Protein AF-A0A5E5QHX2-F1 (afdb_monomer_lite)

Foldseek 3Di:
DPPCVLLVCPLPCNQPLSVCVVVVDQFKDKDFCVVHVPNQLSVLSLCVQLCLQLPLPFQKKWWFQDPVVRDIDIDGLSPDDPVVSCCCNVDTGTGIIIGGSVRSVSSSVSSLQVVLVVVVVVQQVPFDKDFLVVVQVVDPPPDDRFAAHPWIKGKGWAALRHKWKDFAAPPGDLDFFKTHHPSQCPPPALVRVCQQRVNLDRGFWMKMDRDHTGWMKMKHFGPHHNNHHHGHIIITGPDGDDDIDDIDTD

Structure (mmCIF, N/CA/C/O backbone):
data_AF-A0A5E5QHX2-F1
#
_entry.id   AF-A0A5E5QHX2-F1
#
loop_
_atom_site.group_PDB
_atom_site.id
_atom_site.type_symbol
_atom_site.label_atom_id
_atom_site.label_alt_id
_atom_site.label_comp_id
_atom_site.label_asym_id
_atom_site.label_entity_id
_atom_site.label_seq_id
_atom_site.pdbx_PDB_ins_code
_atom_site.Cartn_x
_atom_site.Cartn_y
_atom_site.Cartn_z
_atom_site.occupancy
_atom_site.B_iso_or_equiv
_atom_site.auth_seq_id
_atom_site.auth_comp_id
_atom_site.auth_asym_id
_atom_site.auth_atom_id
_atom_site.pdbx_PDB_model_num
ATOM 1 N N . GLY A 1 1 ? -8.761 -19.373 11.435 1.00 34.06 1 GLY A N 1
ATOM 2 C CA . GLY A 1 1 ? -9.461 -18.764 10.289 1.00 34.06 1 GLY A CA 1
ATOM 3 C C . GLY A 1 1 ? -8.652 -17.584 9.809 1.00 34.06 1 GLY A C 1
ATOM 4 O O . GLY A 1 1 ? -8.047 -16.926 10.650 1.00 34.06 1 GLY A O 1
ATOM 5 N N . ASP A 1 2 ? -8.588 -17.358 8.499 1.00 27.45 2 ASP A N 1
ATOM 6 C CA . ASP A 1 2 ? -7.855 -16.227 7.926 1.00 27.45 2 ASP A CA 1
ATOM 7 C C . ASP A 1 2 ? -8.469 -14.909 8.459 1.00 27.45 2 ASP A C 1
ATOM 9 O O . ASP A 1 2 ? -9.676 -14.695 8.313 1.00 27.45 2 ASP A O 1
ATOM 13 N N . PRO A 1 3 ? -7.701 -14.008 9.102 1.00 32.19 3 PRO A N 1
ATOM 14 C CA . PRO A 1 3 ? -8.207 -12.718 9.588 1.00 32.19 3 PRO A CA 1
ATOM 15 C C . PRO A 1 3 ? -8.811 -11.819 8.484 1.00 32.19 3 PRO A C 1
ATOM 17 O O . PRO A 1 3 ? -9.443 -10.794 8.797 1.00 32.19 3 PRO A O 1
ATOM 20 N N . VAL A 1 4 ? -8.645 -12.194 7.209 1.00 34.50 4 VAL A N 1
ATOM 21 C CA . VAL A 1 4 ? -9.256 -11.591 6.016 1.00 34.50 4 VAL A CA 1
ATOM 22 C C . VAL A 1 4 ? -10.688 -12.088 5.755 1.00 34.50 4 VAL A C 1
ATOM 24 O O . VAL A 1 4 ? -11.475 -11.321 5.199 1.00 34.50 4 VAL A O 1
ATOM 27 N N . ASP A 1 5 ? -11.100 -13.266 6.231 1.00 37.50 5 ASP A N 1
ATOM 28 C CA . ASP A 1 5 ? -12.497 -13.734 6.102 1.00 37.50 5 ASP A CA 1
ATOM 29 C C . ASP A 1 5 ? -13.469 -12.824 6.870 1.00 37.50 5 ASP A C 1
ATOM 31 O O . ASP A 1 5 ? -14.584 -12.542 6.428 1.00 37.50 5 ASP A O 1
ATOM 35 N N . GLY A 1 6 ? -13.004 -12.215 7.967 1.00 35.94 6 GLY A N 1
ATOM 36 C CA . GLY A 1 6 ? -13.759 -11.186 8.689 1.00 35.94 6 GLY A CA 1
ATOM 37 C C . GLY A 1 6 ? -14.045 -9.918 7.864 1.00 35.94 6 GLY A C 1
ATOM 38 O O . GLY A 1 6 ? -14.990 -9.192 8.170 1.00 35.94 6 GLY A O 1
ATOM 39 N N . LEU A 1 7 ? -13.271 -9.642 6.801 1.00 35.94 7 LEU A N 1
ATOM 40 C CA . LEU A 1 7 ? -13.538 -8.543 5.856 1.00 35.94 7 LEU A CA 1
ATOM 41 C C . LEU A 1 7 ? -14.620 -8.895 4.825 1.00 35.94 7 LEU A C 1
ATOM 43 O O . LEU A 1 7 ? -15.147 -7.991 4.178 1.00 35.94 7 LEU A O 1
ATOM 47 N N . GLU A 1 8 ? -14.967 -10.174 4.649 1.00 42.34 8 GLU A N 1
ATOM 48 C CA . GLU A 1 8 ? -16.079 -10.555 3.774 1.00 42.34 8 GLU A CA 1
ATOM 49 C C . GLU A 1 8 ? -17.416 -10.190 4.402 1.00 42.34 8 GLU A C 1
ATOM 51 O O . GLU A 1 8 ? -18.309 -9.742 3.696 1.00 42.34 8 GLU A O 1
ATOM 56 N N . THR A 1 9 ? -17.535 -10.256 5.728 1.00 45.44 9 THR A N 1
ATOM 57 C CA . THR A 1 9 ? -18.771 -9.852 6.413 1.00 45.44 9 THR A CA 1
ATOM 58 C C . THR A 1 9 ? -18.921 -8.329 6.500 1.00 45.44 9 THR A C 1
ATOM 60 O O . THR A 1 9 ? -20.038 -7.815 6.464 1.00 45.44 9 THR A O 1
ATOM 63 N N . ILE A 1 10 ? -17.807 -7.594 6.605 1.00 46.62 10 ILE A N 1
ATOM 64 C CA . ILE A 1 10 ? -17.815 -6.165 6.930 1.00 46.62 10 ILE A CA 1
ATOM 65 C C . ILE A 1 10 ? -17.664 -5.308 5.663 1.00 46.62 10 ILE A C 1
ATOM 67 O O . ILE A 1 10 ? -16.696 -5.409 4.908 1.00 46.62 10 ILE A O 1
ATOM 71 N N . GLY A 1 11 ? -18.651 -4.453 5.400 1.00 45.62 11 GLY A N 1
ATOM 72 C CA . GLY A 1 11 ? -18.726 -3.600 4.217 1.00 45.62 11 GLY A CA 1
ATOM 73 C C . GLY A 1 11 ? -19.534 -4.184 3.056 1.00 45.62 11 GLY A C 1
ATOM 74 O O . GLY A 1 11 ? -19.526 -3.603 1.969 1.00 45.62 11 GLY A O 1
ATOM 75 N N . GLN A 1 12 ? -20.181 -5.343 3.226 1.00 50.91 12 GLN A N 1
ATOM 76 C CA . GLN A 1 12 ? -21.217 -5.843 2.303 1.00 50.91 12 GLN A CA 1
ATOM 77 C C . GLN A 1 12 ? -22.586 -5.176 2.538 1.00 50.91 12 GLN A C 1
ATOM 79 O O . GLN A 1 12 ? -23.522 -5.451 1.800 1.00 50.91 12 GLN A O 1
ATOM 84 N N . GLY A 1 13 ? -22.709 -4.315 3.558 1.00 50.53 13 GLY A N 1
ATOM 85 C CA . GLY A 1 13 ? -24.001 -3.785 4.008 1.00 50.53 13 GLY A CA 1
ATOM 86 C C . GLY A 1 13 ? -24.724 -4.708 4.987 1.00 50.53 13 GLY A C 1
ATOM 87 O O . GLY A 1 13 ? -25.852 -4.424 5.365 1.00 50.53 13 GLY A O 1
ATOM 88 N N . ASN A 1 14 ? -24.083 -5.802 5.415 1.00 50.66 14 ASN A N 1
ATOM 89 C CA . ASN A 1 14 ? -24.673 -6.779 6.327 1.00 50.66 14 ASN A CA 1
ATOM 90 C C . ASN A 1 14 ? -24.187 -6.643 7.778 1.00 50.66 14 ASN A C 1
ATOM 92 O O . ASN A 1 14 ? -24.862 -7.134 8.683 1.00 50.66 14 ASN A O 1
ATOM 96 N N . ASP A 1 15 ? -23.068 -5.955 8.023 1.00 59.25 15 ASP A N 1
ATOM 97 C CA . ASP A 1 15 ? -22.587 -5.649 9.370 1.00 59.25 15 ASP A CA 1
ATOM 98 C C . ASP A 1 15 ? -23.300 -4.422 9.975 1.00 59.25 15 ASP A C 1
ATOM 100 O O . ASP A 1 15 ? -23.674 -3.508 9.235 1.00 59.25 15 ASP A O 1
ATOM 104 N N . PRO A 1 16 ? -23.475 -4.372 11.311 1.00 53.78 16 PRO A N 1
ATOM 105 C CA . PRO A 1 16 ? -24.242 -3.322 11.984 1.00 53.78 16 PRO A CA 1
ATOM 106 C C . PRO A 1 16 ? -23.772 -1.906 11.650 1.00 53.78 16 PRO A C 1
ATOM 108 O O . PRO A 1 16 ? -24.598 -1.043 11.371 1.00 53.78 16 PRO A O 1
ATOM 111 N N . LEU A 1 17 ? -22.457 -1.673 11.594 1.00 61.19 17 LEU A N 1
ATOM 112 C CA . LEU A 1 17 ? -21.925 -0.348 11.298 1.00 61.19 17 LEU A CA 1
ATOM 113 C C . LEU A 1 17 ? -22.198 0.057 9.845 1.00 61.19 17 LEU A C 1
ATOM 115 O O . LEU A 1 17 ? -22.652 1.169 9.603 1.00 61.19 17 LEU A O 1
ATOM 119 N N . THR A 1 18 ? -21.997 -0.832 8.869 1.00 61.12 18 THR A N 1
ATOM 120 C CA . THR A 1 18 ? -22.306 -0.518 7.464 1.00 61.12 18 THR A CA 1
ATOM 121 C C . THR A 1 18 ? -23.811 -0.401 7.217 1.00 61.12 18 THR A C 1
ATOM 123 O O . THR A 1 18 ? -24.205 0.411 6.384 1.00 61.12 18 THR A O 1
ATOM 126 N N . LYS A 1 19 ? -24.664 -1.136 7.948 1.00 58.00 19 LYS A N 1
ATOM 127 C CA . LYS A 1 19 ? -26.126 -0.944 7.911 1.00 58.00 19 LYS A CA 1
ATOM 128 C C . LYS A 1 19 ? -26.522 0.435 8.424 1.00 58.00 19 LYS A C 1
ATOM 130 O O . LYS A 1 19 ? -27.249 1.142 7.737 1.00 58.00 19 LYS A O 1
ATOM 135 N N . VAL A 1 20 ? -25.994 0.842 9.578 1.00 56.09 20 VAL A N 1
ATOM 136 C CA . VAL A 1 20 ? -26.312 2.144 10.184 1.00 56.09 20 VAL A CA 1
ATOM 137 C C . VAL A 1 20 ? -25.750 3.296 9.339 1.00 56.09 20 VAL A C 1
ATOM 139 O O . VAL A 1 20 ? -26.437 4.286 9.103 1.00 56.09 20 VAL A O 1
ATOM 142 N N . ILE A 1 21 ? -24.538 3.150 8.792 1.00 57.12 21 ILE A N 1
ATOM 143 C CA . ILE A 1 21 ? -23.965 4.131 7.856 1.00 57.12 21 ILE A CA 1
ATOM 144 C C . ILE A 1 21 ? -24.753 4.159 6.532 1.00 57.12 21 ILE A C 1
ATOM 146 O O . ILE A 1 21 ? -24.993 5.231 5.980 1.00 57.12 21 ILE A O 1
ATOM 150 N N . GLY A 1 22 ? -25.181 3.000 6.022 1.00 53.53 22 GLY A N 1
ATOM 151 C CA . GLY A 1 22 ? -25.977 2.868 4.797 1.00 53.53 22 GLY A CA 1
ATOM 152 C C . GLY A 1 22 ? -27.390 3.448 4.909 1.00 53.53 22 GLY A C 1
ATOM 153 O O . GLY A 1 22 ? -27.957 3.848 3.898 1.00 53.53 22 GLY A O 1
ATOM 154 N N . GLN A 1 23 ? -27.922 3.558 6.129 1.00 52.19 23 GLN A N 1
ATOM 155 C CA . GLN A 1 23 ? -29.190 4.226 6.440 1.00 52.19 23 GLN A CA 1
ATOM 156 C C . GLN A 1 23 ? -29.074 5.760 6.512 1.00 52.19 23 GLN A C 1
ATOM 158 O O . GLN A 1 23 ? -30.063 6.433 6.783 1.00 52.19 23 GLN A O 1
ATOM 163 N N . GLY A 1 24 ? -27.892 6.335 6.254 1.00 48.75 24 GLY A N 1
ATOM 164 C CA . GLY A 1 24 ? -27.710 7.788 6.203 1.00 48.75 24 GLY A CA 1
ATOM 165 C C . GLY A 1 24 ? -27.693 8.464 7.574 1.00 48.75 24 GLY A C 1
ATOM 166 O O . GLY A 1 24 ? -28.000 9.651 7.662 1.00 48.75 24 GLY A O 1
ATOM 167 N N . ALA A 1 25 ? -27.340 7.735 8.641 1.00 53.97 25 ALA A N 1
ATOM 168 C CA . ALA A 1 25 ? -27.291 8.289 9.990 1.00 53.97 25 ALA A CA 1
ATOM 169 C C . ALA A 1 25 ? -26.366 9.523 10.057 1.00 53.97 25 ALA A C 1
ATOM 171 O O . ALA A 1 25 ? -25.147 9.425 9.920 1.00 53.97 25 ALA A O 1
ATOM 172 N N . GLN A 1 26 ? -26.970 10.691 10.291 1.00 53.34 26 GLN A N 1
ATOM 173 C CA . GLN A 1 26 ? -26.285 11.965 10.551 1.00 53.34 26 GLN A CA 1
ATOM 174 C C . GLN A 1 26 ? -25.873 12.120 12.029 1.00 53.34 26 GLN A C 1
ATOM 176 O O . GLN A 1 26 ? -25.289 13.134 12.404 1.00 53.34 26 GLN A O 1
ATOM 181 N N . ALA A 1 27 ? -26.164 11.121 12.869 1.00 60.31 27 ALA A N 1
ATOM 182 C CA . ALA A 1 27 ? -25.891 11.115 14.303 1.00 60.31 27 ALA A CA 1
ATOM 183 C C . ALA A 1 27 ? -24.693 10.220 14.660 1.00 60.31 27 ALA A C 1
ATOM 185 O O . ALA A 1 27 ? -24.335 9.302 13.919 1.00 60.31 27 ALA A O 1
ATOM 186 N N . ALA A 1 28 ? -24.061 10.496 15.804 1.00 70.50 28 ALA A N 1
ATOM 187 C CA . ALA A 1 28 ? -23.030 9.622 16.354 1.00 70.50 28 ALA A CA 1
ATOM 188 C C . ALA A 1 28 ? -23.626 8.251 16.705 1.00 70.50 28 ALA A C 1
ATOM 190 O O . ALA A 1 28 ? -24.717 8.160 17.263 1.00 70.50 28 ALA A O 1
ATOM 191 N N . ILE A 1 29 ? -22.893 7.191 16.378 1.00 76.50 29 ILE A N 1
ATOM 192 C CA . ILE A 1 29 ? -23.275 5.811 16.668 1.00 76.50 29 ILE A CA 1
ATOM 193 C C . ILE A 1 29 ? -22.517 5.393 17.922 1.00 76.50 29 ILE A C 1
ATOM 195 O O . ILE A 1 29 ? -21.288 5.353 17.896 1.00 76.50 29 ILE A O 1
A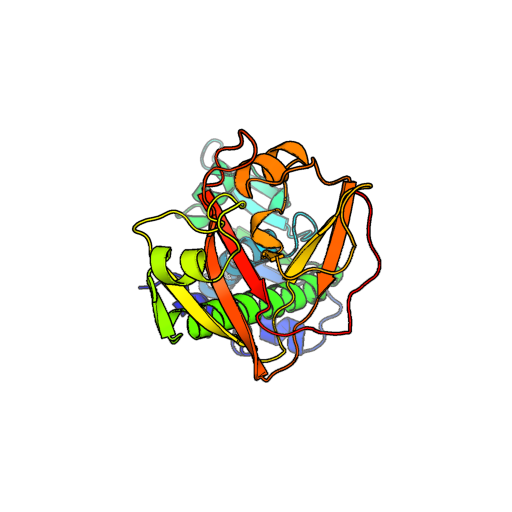TOM 199 N N . GLU A 1 30 ? -23.227 5.062 18.996 1.00 82.50 30 GLU A N 1
ATOM 200 C CA . GLU A 1 30 ? -22.642 4.409 20.169 1.00 82.50 30 GLU A CA 1
ATOM 201 C C . GLU A 1 30 ? -23.064 2.939 20.196 1.00 82.50 30 GLU A C 1
ATOM 203 O O . GLU A 1 30 ? -24.247 2.612 20.255 1.00 82.50 30 GLU A O 1
ATOM 208 N N . LEU A 1 31 ? -22.079 2.044 20.133 1.00 80.94 31 LEU A N 1
ATOM 209 C CA . LEU A 1 31 ? -22.272 0.610 20.309 1.00 80.94 31 LEU A CA 1
ATOM 210 C C . LEU A 1 31 ? -21.807 0.231 21.710 1.00 80.94 31 LEU A C 1
ATOM 212 O O . LEU A 1 31 ? -20.607 0.229 21.987 1.00 80.94 31 LEU A O 1
ATOM 2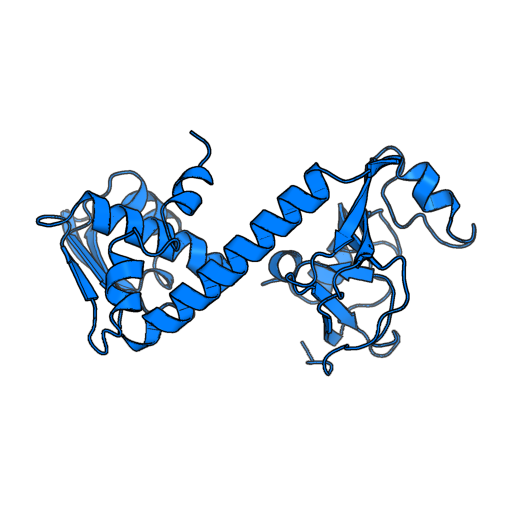16 N N . SER A 1 32 ? -22.760 -0.070 22.589 1.00 81.88 32 SER A N 1
ATOM 217 C CA . SER A 1 32 ? -22.484 -0.608 23.922 1.00 81.88 32 SER A CA 1
ATOM 218 C C . SER A 1 32 ? -22.143 -2.095 23.830 1.00 81.88 32 SER A C 1
ATOM 220 O O . SER A 1 32 ? -22.847 -2.865 23.173 1.00 81.88 32 SER A O 1
ATOM 222 N N . TYR A 1 33 ? -21.062 -2.510 24.487 1.00 82.88 33 TYR A N 1
ATOM 223 C CA . TYR A 1 33 ? -20.661 -3.911 24.589 1.00 82.88 33 TYR A CA 1
ATOM 224 C C . TYR A 1 33 ? -21.689 -4.742 25.362 1.00 82.88 33 TYR A C 1
ATOM 226 O O . TYR A 1 33 ? -21.939 -5.881 24.996 1.00 82.88 33 TYR A O 1
ATOM 234 N N . GLU A 1 34 ? -22.330 -4.161 26.377 1.00 82.88 34 GLU A N 1
ATOM 235 C CA . GLU A 1 34 ? -23.368 -4.822 27.178 1.00 82.88 34 GLU A CA 1
ATOM 236 C C . GLU A 1 34 ? -24.549 -5.287 26.314 1.00 82.88 34 GLU A C 1
ATOM 238 O O . GLU A 1 34 ? -25.020 -6.413 26.440 1.00 82.88 34 GLU A O 1
ATOM 243 N N . HIS A 1 35 ? -24.988 -4.436 25.385 1.00 71.62 35 HIS A N 1
ATOM 244 C CA . HIS A 1 35 ? -26.162 -4.698 24.552 1.00 71.62 35 HIS A CA 1
ATOM 245 C C . HIS A 1 35 ? -25.801 -5.364 23.216 1.00 71.62 35 HIS A C 1
ATOM 247 O O . HIS A 1 35 ? -26.583 -6.139 22.666 1.00 71.62 35 HIS A O 1
ATOM 253 N N . PHE A 1 36 ? -24.615 -5.068 22.672 1.00 75.19 36 PHE A N 1
ATOM 254 C CA . PHE A 1 36 ? -24.201 -5.491 21.332 1.00 75.19 36 PHE A CA 1
ATOM 255 C C . PHE A 1 36 ? -22.742 -5.987 21.278 1.00 75.19 36 PHE A C 1
ATOM 257 O O . PHE A 1 36 ? -21.971 -5.515 20.436 1.00 75.19 36 PHE A O 1
ATOM 264 N N . PRO A 1 37 ? -22.335 -6.981 22.089 1.00 77.62 37 PRO A N 1
ATOM 265 C CA . PRO A 1 37 ? -20.923 -7.345 22.278 1.00 77.62 37 PRO A CA 1
ATOM 266 C C . PRO A 1 37 ? -20.217 -7.685 20.957 1.00 77.62 37 PRO A C 1
ATOM 268 O O . PRO A 1 37 ? -19.226 -7.059 20.578 1.00 77.62 37 PRO A O 1
ATOM 271 N N . LYS A 1 38 ? -20.819 -8.576 20.156 1.00 76.75 38 LYS A N 1
ATOM 272 C CA . LYS A 1 38 ? -20.289 -8.977 18.840 1.00 76.75 38 LYS A CA 1
ATOM 273 C C . LYS A 1 38 ? -20.201 -7.815 17.843 1.00 76.75 38 LYS A C 1
ATOM 275 O O . LYS A 1 38 ? -19.339 -7.822 16.966 1.00 76.75 38 LYS A O 1
ATOM 280 N N . ALA A 1 39 ? -21.122 -6.852 17.905 1.00 72.56 39 ALA A N 1
ATOM 281 C CA . ALA A 1 39 ? -21.118 -5.706 16.995 1.00 72.56 39 ALA A CA 1
ATOM 282 C C . ALA A 1 39 ? -20.037 -4.693 17.385 1.00 72.56 39 ALA A C 1
ATOM 284 O O . ALA A 1 39 ? -19.364 -4.148 16.507 1.00 72.56 39 ALA A O 1
ATOM 285 N N . THR A 1 40 ? -19.855 -4.479 18.688 1.00 76.56 40 THR A N 1
ATOM 286 C CA . THR A 1 40 ? -18.832 -3.604 19.264 1.00 76.56 40 THR A CA 1
ATOM 287 C C . THR A 1 40 ? -17.429 -4.110 18.921 1.00 76.56 40 THR A C 1
ATOM 289 O O . THR A 1 40 ? -16.627 -3.349 18.379 1.00 76.56 40 THR A O 1
ATOM 292 N N . GLU A 1 41 ? -17.164 -5.409 19.098 1.00 81.69 41 GLU A N 1
ATOM 293 C CA . GLU A 1 41 ? -15.887 -6.046 18.722 1.00 81.69 41 GLU A CA 1
ATOM 294 C C . GLU A 1 41 ? -15.600 -5.926 17.223 1.00 81.69 41 GLU A C 1
ATOM 296 O O . GLU A 1 41 ? -14.544 -5.437 16.816 1.00 81.69 41 GLU A O 1
ATOM 301 N N . LYS A 1 42 ? -16.573 -6.297 16.377 1.00 77.19 42 LYS A N 1
ATOM 302 C CA . LYS A 1 42 ? -16.431 -6.192 14.916 1.00 77.19 42 LYS A CA 1
ATOM 303 C C . LYS A 1 42 ? -16.188 -4.758 14.459 1.00 77.19 42 LYS A C 1
ATOM 305 O O . LYS A 1 42 ? -15.428 -4.534 13.518 1.00 77.19 42 LYS A O 1
ATOM 310 N N . THR A 1 43 ? -16.824 -3.789 15.113 1.00 76.69 43 THR A N 1
ATOM 311 C CA . THR A 1 43 ? -16.623 -2.368 14.820 1.00 76.69 43 THR A CA 1
ATOM 312 C C . THR A 1 43 ? -15.209 -1.932 15.184 1.00 76.69 43 THR A C 1
ATOM 314 O O . THR A 1 43 ? -14.556 -1.266 14.381 1.00 76.69 43 THR A O 1
ATOM 317 N N . LEU A 1 44 ? -14.688 -2.364 16.333 1.00 80.94 44 LEU A N 1
ATOM 318 C CA . LEU A 1 44 ? -13.318 -2.062 16.739 1.00 80.94 44 LEU A CA 1
ATOM 319 C C . LEU A 1 44 ? -12.273 -2.668 15.791 1.00 80.94 44 LEU A C 1
ATOM 321 O O . LEU A 1 44 ? -11.331 -1.985 15.372 1.00 80.94 44 LEU A O 1
ATOM 325 N N . ASP A 1 45 ? -12.464 -3.926 15.396 1.00 79.88 45 ASP A N 1
ATOM 326 C CA . ASP A 1 45 ? -11.616 -4.594 14.409 1.00 79.88 45 ASP A CA 1
ATOM 327 C C . ASP A 1 45 ? -11.643 -3.871 13.060 1.00 79.88 45 ASP A C 1
ATOM 329 O O . ASP A 1 45 ? -10.597 -3.657 12.437 1.00 79.88 45 ASP A O 1
ATOM 333 N N . LEU A 1 46 ? -12.828 -3.447 12.616 1.00 75.94 46 LEU A N 1
ATOM 334 C CA . LEU A 1 46 ? -12.983 -2.666 11.397 1.00 75.94 46 LEU A CA 1
ATOM 335 C C . LEU A 1 46 ? -12.224 -1.339 11.478 1.00 75.94 46 LEU A C 1
ATOM 337 O O . LEU A 1 46 ? -11.476 -1.014 10.559 1.00 75.94 46 LEU A O 1
ATOM 341 N N . ILE A 1 47 ? -12.403 -0.574 12.554 1.00 78.31 47 ILE A N 1
ATOM 342 C CA . ILE A 1 47 ? -11.762 0.736 12.737 1.00 78.31 47 ILE A CA 1
ATOM 343 C C . ILE A 1 47 ? -10.246 0.586 12.799 1.00 78.31 47 ILE A C 1
ATOM 345 O O . ILE A 1 47 ? -9.527 1.404 12.232 1.00 78.31 47 ILE A O 1
ATOM 349 N N . THR A 1 48 ? -9.756 -0.489 13.410 1.00 77.75 48 THR A N 1
ATOM 350 C CA . THR A 1 48 ? -8.329 -0.817 13.425 1.00 77.75 48 THR A CA 1
ATOM 351 C C . THR A 1 48 ? -7.817 -1.071 12.009 1.00 77.75 48 THR A C 1
ATOM 353 O O . THR A 1 48 ? -6.856 -0.437 11.574 1.00 77.75 48 THR A O 1
ATOM 356 N N . LYS A 1 49 ? -8.498 -1.937 11.247 1.00 74.06 49 LYS A N 1
ATOM 357 C CA . LYS A 1 49 ? -8.131 -2.257 9.857 1.00 74.06 49 LYS A CA 1
ATOM 358 C C . LYS A 1 49 ? -8.193 -1.021 8.958 1.00 74.06 49 LYS A C 1
ATOM 360 O O . LYS A 1 49 ? -7.239 -0.735 8.240 1.00 74.06 49 LYS A O 1
ATOM 365 N N . VAL A 1 50 ? -9.276 -0.252 9.022 1.00 75.50 50 VAL A N 1
ATOM 366 C CA . VAL A 1 50 ? -9.476 0.952 8.202 1.00 75.50 50 VAL A CA 1
ATOM 367 C C . VAL A 1 50 ? -8.546 2.086 8.626 1.00 75.50 50 VAL A C 1
ATOM 369 O O . VAL A 1 50 ? -8.035 2.789 7.758 1.00 75.50 50 VAL A O 1
ATOM 372 N N . GLY A 1 51 ? -8.250 2.234 9.918 1.00 72.44 51 GLY A N 1
ATOM 373 C CA . GLY A 1 51 ? -7.309 3.231 10.434 1.00 72.44 51 GLY A CA 1
ATOM 374 C C . GLY A 1 51 ? -5.933 3.132 9.775 1.00 72.44 51 GLY A C 1
ATOM 375 O O . GLY A 1 51 ? -5.347 4.154 9.417 1.00 72.44 51 GLY A O 1
ATOM 376 N N . THR A 1 52 ? -5.463 1.916 9.473 1.00 67.19 52 THR A N 1
ATOM 377 C CA . THR A 1 52 ? -4.218 1.734 8.701 1.00 67.19 52 THR A CA 1
ATOM 378 C C . THR A 1 52 ? -4.301 2.338 7.292 1.00 67.19 52 THR A C 1
ATOM 380 O O . THR A 1 52 ? -3.331 2.926 6.809 1.00 67.19 52 THR A O 1
ATOM 383 N N . GLN A 1 53 ? -5.473 2.286 6.654 1.00 67.06 53 GLN A N 1
ATOM 384 C CA . GLN A 1 53 ? -5.698 2.749 5.281 1.00 67.06 53 GLN A CA 1
ATOM 385 C C . GLN A 1 53 ? -5.917 4.262 5.215 1.00 67.06 53 GLN A C 1
ATOM 387 O O . GLN A 1 53 ? -5.186 4.962 4.512 1.00 67.06 53 GLN A O 1
ATOM 392 N N . VAL A 1 54 ? -6.815 4.805 6.042 1.00 67.06 54 VAL A N 1
ATOM 393 C CA . VAL A 1 54 ? -7.162 6.241 6.025 1.00 67.06 54 VAL A CA 1
ATOM 394 C C . VAL A 1 54 ? -6.282 7.109 6.935 1.00 67.06 54 VAL A C 1
ATOM 396 O O . VAL A 1 54 ? -6.378 8.333 6.896 1.00 67.06 54 VAL A O 1
ATOM 399 N N . GLY A 1 55 ? -5.383 6.498 7.718 1.00 64.00 55 GLY A N 1
ATOM 400 C CA . GLY A 1 55 ? -4.495 7.194 8.656 1.00 64.00 55 GLY A CA 1
ATOM 401 C C . GLY A 1 55 ? -5.207 7.640 9.937 1.00 64.00 55 GLY A C 1
ATOM 402 O O . GLY A 1 55 ? -6.312 7.196 10.243 1.00 64.00 55 GLY A O 1
ATOM 403 N N . ASN A 1 56 ? -4.592 8.572 10.672 1.00 62.25 56 ASN A N 1
ATOM 404 C CA . ASN A 1 56 ? -5.080 9.067 11.969 1.00 62.25 56 ASN A CA 1
ATOM 405 C C . ASN A 1 56 ? -6.379 9.897 11.891 1.00 62.25 56 ASN A C 1
ATOM 407 O O . ASN A 1 56 ? -6.747 10.538 12.866 1.00 62.25 56 ASN A O 1
ATOM 411 N N . GLY A 1 57 ? -7.086 9.907 10.760 1.00 65.81 57 GLY A N 1
ATOM 412 C CA . GLY A 1 57 ? -8.284 10.721 10.547 1.00 65.81 57 GLY A CA 1
ATOM 413 C C . GLY A 1 57 ? -9.591 10.129 11.086 1.00 65.81 57 GLY A C 1
ATOM 414 O O . GLY A 1 57 ? -10.640 10.729 10.838 1.00 65.81 57 GLY A O 1
ATOM 415 N N . LEU A 1 58 ? -9.556 8.964 11.747 1.00 76.62 58 LEU A N 1
ATOM 416 C CA . LEU A 1 58 ? -10.722 8.348 12.389 1.00 76.62 58 LEU A CA 1
ATOM 417 C C . LEU A 1 58 ? -10.835 8.821 13.843 1.00 76.62 58 LEU A C 1
ATOM 419 O O . LEU A 1 58 ? -10.114 8.340 14.715 1.00 76.62 58 LEU A O 1
ATOM 423 N N . ASP A 1 59 ? -11.764 9.735 14.106 1.00 84.69 59 ASP A N 1
ATOM 424 C CA . ASP A 1 59 ? -12.069 10.219 15.456 1.00 84.69 59 ASP A CA 1
ATOM 425 C C . ASP A 1 59 ? -13.037 9.268 16.172 1.00 84.69 59 ASP A C 1
ATOM 427 O O . ASP A 1 59 ? -14.159 9.635 16.488 1.00 84.69 59 ASP A O 1
ATOM 431 N N . VAL A 1 60 ? -12.638 8.015 16.376 1.00 87.44 60 VAL A N 1
ATOM 432 C CA . VAL A 1 60 ? -13.442 7.043 17.133 1.00 87.44 60 VAL A CA 1
ATOM 433 C C . VAL A 1 60 ? -13.030 7.096 18.595 1.00 87.44 60 VAL A C 1
ATOM 435 O O . VAL A 1 60 ? -11.840 6.989 18.893 1.00 87.44 60 VAL A O 1
ATOM 438 N N . THR A 1 61 ? -14.003 7.202 19.496 1.00 91.31 61 THR A N 1
ATOM 439 C CA . THR A 1 61 ? -13.777 7.098 20.942 1.00 91.31 61 THR A CA 1
ATOM 440 C C . THR A 1 61 ? -14.112 5.691 21.419 1.00 91.31 61 THR A C 1
ATOM 442 O O . THR A 1 61 ? -15.135 5.129 21.034 1.00 91.31 61 THR A O 1
ATOM 445 N N . VAL A 1 62 ? -13.260 5.129 22.271 1.00 93.06 62 VAL A N 1
ATOM 446 C CA . VAL A 1 62 ? -13.515 3.869 22.971 1.00 93.06 62 VAL A CA 1
ATOM 447 C C . VAL A 1 62 ? -13.596 4.129 24.469 1.00 93.06 62 VAL A C 1
ATOM 449 O O . VAL A 1 62 ? -12.736 4.817 25.023 1.00 93.06 62 VAL A O 1
ATOM 452 N N . LYS A 1 63 ? -14.624 3.576 25.114 1.00 94.19 63 LYS A N 1
ATOM 453 C CA . LYS A 1 63 ? -14.704 3.448 26.571 1.00 94.19 63 LYS A CA 1
ATOM 454 C C . LYS A 1 63 ? -14.343 2.019 26.944 1.00 94.19 63 LYS A C 1
ATOM 456 O O . LYS A 1 63 ? -14.881 1.083 26.352 1.00 94.19 63 LYS A O 1
ATOM 461 N N . TYR A 1 64 ? -13.436 1.847 27.892 1.00 92.81 64 TYR A N 1
ATOM 462 C CA . TYR A 1 64 ? -12.907 0.543 28.289 1.00 92.81 64 TYR A CA 1
ATOM 463 C C . TYR A 1 64 ? -12.516 0.554 29.766 1.00 92.81 64 TYR A C 1
ATOM 465 O O . TYR A 1 64 ? -12.345 1.620 30.353 1.00 92.81 64 TYR A O 1
ATOM 473 N N . ILE A 1 65 ? -12.376 -0.622 30.368 1.00 90.06 65 ILE A N 1
ATOM 474 C CA . ILE A 1 65 ? -11.770 -0.762 31.695 1.00 90.06 65 ILE A CA 1
ATOM 475 C C . ILE A 1 65 ? -10.264 -0.918 31.507 1.00 90.06 65 ILE A C 1
ATOM 477 O O . ILE A 1 65 ? -9.811 -1.798 30.776 1.00 90.06 65 ILE A O 1
ATOM 481 N N . ASP A 1 66 ? -9.493 -0.039 32.132 1.00 85.06 66 ASP A N 1
ATOM 482 C CA . ASP A 1 66 ? -8.040 -0.113 32.129 1.00 85.06 66 ASP A CA 1
ATOM 483 C C . ASP A 1 66 ? -7.583 -1.202 33.108 1.00 85.06 66 ASP A C 1
ATOM 485 O O . ASP A 1 66 ? -7.728 -1.043 34.315 1.00 85.06 66 ASP A O 1
ATOM 489 N N . ASP A 1 67 ? -7.027 -2.309 32.608 1.00 81.88 67 ASP A N 1
ATOM 490 C CA . ASP A 1 67 ? -6.648 -3.446 33.468 1.00 81.88 67 ASP A CA 1
ATOM 491 C C . ASP A 1 67 ? -5.560 -3.124 34.508 1.00 81.88 67 ASP A C 1
ATOM 493 O O . ASP A 1 67 ? -5.419 -3.863 35.480 1.00 81.88 67 ASP A O 1
ATOM 497 N N . LYS A 1 68 ? -4.782 -2.042 34.342 1.00 83.31 68 LYS A N 1
ATOM 498 C CA . LYS A 1 68 ? -3.768 -1.657 35.338 1.00 83.31 68 LYS A CA 1
ATOM 499 C C . LYS A 1 68 ? -4.407 -0.988 36.545 1.00 83.31 68 LYS A C 1
ATOM 501 O O . LYS A 1 68 ? -3.942 -1.171 37.664 1.00 83.31 68 LYS A O 1
ATOM 506 N N . THR A 1 69 ? -5.429 -0.172 36.304 1.00 87.50 69 THR A N 1
ATOM 507 C CA . THR A 1 69 ? -6.068 0.649 37.343 1.00 87.50 69 THR A CA 1
ATOM 508 C C . THR A 1 69 ? -7.430 0.120 37.785 1.00 87.50 69 THR A C 1
ATOM 510 O O . THR A 1 69 ? -7.925 0.526 38.830 1.00 87.50 69 THR A O 1
ATOM 513 N N . GLY A 1 70 ? -8.057 -0.750 36.992 1.00 86.81 70 GLY A N 1
ATOM 514 C CA . GLY A 1 70 ? -9.442 -1.197 37.155 1.00 86.81 70 GLY A CA 1
ATOM 515 C C . GLY A 1 70 ? -10.492 -0.126 36.833 1.00 86.81 70 GLY A C 1
ATOM 516 O O . GLY A 1 70 ? -11.687 -0.401 36.927 1.00 86.81 70 GLY A O 1
ATOM 517 N N . ASN A 1 71 ? -10.074 1.083 36.450 1.00 90.38 71 ASN A N 1
ATOM 518 C CA . ASN A 1 71 ? -10.966 2.217 36.239 1.00 90.38 71 ASN A CA 1
ATOM 519 C C . ASN A 1 71 ? -11.508 2.263 34.812 1.00 90.38 71 ASN A C 1
ATOM 521 O O . ASN A 1 71 ? -10.872 1.812 33.858 1.00 90.38 71 ASN A O 1
ATOM 525 N N . VAL A 1 72 ? -12.673 2.891 34.656 1.00 92.38 72 VAL A N 1
ATOM 526 C CA . VAL A 1 72 ? -13.202 3.221 33.333 1.00 92.38 72 VAL A CA 1
ATOM 527 C C . VAL A 1 72 ? -12.378 4.352 32.726 1.00 92.38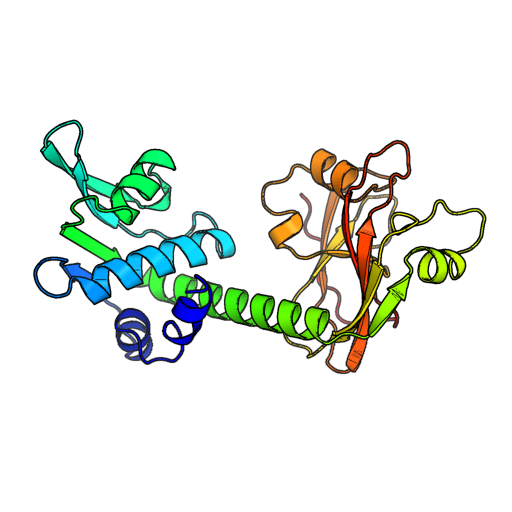 72 VAL A C 1
ATOM 529 O O . VAL A 1 72 ? -12.309 5.454 33.267 1.00 92.38 72 VAL A O 1
ATOM 532 N N . ALA A 1 73 ? -11.796 4.081 31.566 1.00 92.88 73 ALA A N 1
ATOM 533 C CA . ALA A 1 73 ? -11.086 5.038 30.740 1.00 92.88 73 ALA A CA 1
ATOM 534 C C . ALA A 1 73 ? -11.866 5.319 29.447 1.00 92.88 73 ALA A C 1
ATOM 536 O O . ALA A 1 73 ? -12.648 4.498 28.961 1.00 92.88 73 ALA A O 1
ATOM 537 N N . SER A 1 74 ? -11.641 6.502 28.874 1.00 93.88 74 SER A N 1
ATOM 538 C CA . SER A 1 74 ? -12.221 6.923 27.599 1.00 93.88 74 SER A CA 1
ATOM 539 C C . SER A 1 74 ? -11.170 7.650 26.777 1.00 93.88 74 SER A C 1
ATOM 541 O O . SER A 1 74 ? -10.598 8.638 27.235 1.00 93.88 74 SER A O 1
ATOM 543 N N . ALA A 1 75 ? -10.918 7.187 25.556 1.00 92.94 75 ALA A N 1
ATOM 544 C CA . ALA A 1 75 ? -9.881 7.763 24.708 1.00 92.94 75 ALA A CA 1
ATOM 545 C C . ALA A 1 75 ? -10.204 7.627 23.222 1.00 92.94 75 ALA A C 1
ATOM 547 O O . ALA A 1 75 ? -10.943 6.735 22.800 1.00 92.94 75 ALA A O 1
ATOM 548 N N . LYS A 1 76 ? -9.594 8.491 22.403 1.00 91.62 76 LYS A N 1
ATOM 549 C CA . LYS A 1 76 ? -9.606 8.307 20.951 1.00 91.62 76 LYS A CA 1
ATOM 550 C C . LYS A 1 76 ? -8.751 7.100 20.582 1.00 91.62 76 LYS A C 1
ATOM 552 O O . LYS A 1 76 ? -7.586 7.033 20.970 1.00 91.62 76 LYS A O 1
ATOM 557 N N . TRP A 1 77 ? -9.299 6.192 19.779 1.00 89.00 77 TRP A N 1
ATOM 558 C CA . TRP A 1 77 ? -8.639 4.944 19.393 1.00 89.00 77 TRP A CA 1
ATOM 559 C C . TRP A 1 77 ? -7.242 5.181 18.813 1.00 89.00 77 TRP A C 1
ATOM 561 O O . TRP A 1 77 ? -6.271 4.579 19.255 1.00 89.00 77 TRP A O 1
ATOM 571 N N . ASN A 1 78 ? -7.116 6.129 17.882 1.00 85.88 78 ASN A N 1
ATOM 572 C CA . ASN A 1 78 ? -5.858 6.499 17.221 1.00 85.88 78 ASN A CA 1
ATOM 573 C C . ASN A 1 78 ? -4.827 7.201 18.132 1.00 85.88 78 ASN A C 1
ATOM 575 O O . ASN A 1 78 ? -3.707 7.447 17.690 1.00 85.88 78 ASN A O 1
ATOM 579 N N . LYS A 1 79 ? -5.200 7.572 19.361 1.00 88.62 79 LYS A N 1
ATOM 580 C CA . LYS A 1 79 ? -4.301 8.165 20.363 1.00 88.62 79 LYS A CA 1
ATOM 581 C C . LYS A 1 79 ? -3.820 7.147 21.392 1.00 88.62 79 LYS A C 1
ATOM 583 O O . LYS A 1 79 ? -2.900 7.450 22.143 1.00 88.62 79 LYS A O 1
ATOM 588 N N . LEU A 1 80 ? -4.418 5.958 21.419 1.00 88.88 80 LEU A N 1
ATOM 589 C CA . LEU A 1 80 ? -3.968 4.870 22.273 1.00 88.88 80 LEU A CA 1
ATOM 590 C C . LEU A 1 80 ? -2.676 4.262 21.725 1.00 88.88 80 LEU A C 1
ATOM 592 O O . LEU A 1 80 ? -2.531 4.052 20.520 1.00 88.88 80 LEU A O 1
ATOM 596 N N . GLY A 1 81 ? -1.747 3.949 22.629 1.00 87.56 81 GLY A N 1
ATOM 597 C CA . GLY A 1 81 ? -0.553 3.185 22.285 1.00 87.56 81 GLY A CA 1
ATOM 598 C C . GLY A 1 81 ? -0.916 1.781 21.797 1.00 87.56 81 GLY A C 1
ATOM 599 O O . GLY A 1 81 ? -1.939 1.218 22.191 1.00 87.56 81 GLY A O 1
ATOM 600 N N . LYS A 1 82 ? -0.053 1.191 20.962 1.00 85.12 82 LYS A N 1
ATOM 601 C CA . LYS A 1 82 ? -0.285 -0.132 20.361 1.00 85.12 82 LYS A CA 1
ATOM 602 C C . LYS A 1 82 ? -0.566 -1.218 21.406 1.00 85.12 82 LYS A C 1
ATOM 604 O O . LYS A 1 82 ? -1.477 -2.009 21.209 1.00 85.12 82 LYS A O 1
ATOM 609 N N . ALA A 1 83 ? 0.148 -1.198 22.533 1.00 86.12 83 ALA A N 1
ATOM 610 C CA . ALA A 1 83 ? -0.070 -2.135 23.636 1.00 86.12 83 ALA A CA 1
ATOM 611 C C . ALA A 1 83 ? -1.494 -2.044 24.214 1.00 86.12 83 ALA A C 1
ATOM 613 O O . ALA A 1 83 ? -2.146 -3.063 24.403 1.00 86.12 83 ALA A O 1
ATOM 614 N N . THR A 1 84 ? -2.007 -0.828 24.429 1.00 88.56 84 THR A N 1
ATOM 615 C CA . THR A 1 84 ? -3.377 -0.614 24.918 1.00 88.56 84 THR A CA 1
ATOM 616 C C . THR A 1 84 ? -4.411 -1.015 23.870 1.00 88.56 84 THR A C 1
ATOM 618 O O . THR A 1 84 ? -5.401 -1.657 24.200 1.00 88.56 84 THR A O 1
ATOM 621 N N . GLN A 1 85 ? -4.180 -0.700 22.591 1.00 88.12 85 GLN A N 1
ATOM 622 C CA . GLN A 1 85 ? -5.060 -1.160 21.512 1.00 88.12 85 GLN A CA 1
ATOM 623 C C . GLN A 1 85 ? -5.119 -2.695 21.437 1.00 88.12 85 GLN A C 1
ATOM 625 O O . GLN A 1 85 ? -6.198 -3.263 21.279 1.00 88.12 85 GLN A O 1
ATOM 630 N N . ASP A 1 86 ? -3.977 -3.370 21.566 1.00 85.38 86 ASP A N 1
ATOM 631 C CA . ASP A 1 86 ? -3.898 -4.832 21.520 1.00 85.38 86 ASP A CA 1
ATOM 632 C C . ASP A 1 86 ? -4.562 -5.482 22.731 1.00 85.38 86 ASP A C 1
ATOM 634 O O . ASP A 1 86 ? -5.298 -6.447 22.561 1.00 85.38 86 ASP A O 1
ATOM 638 N N . GLN A 1 87 ? -4.377 -4.916 23.925 1.00 84.44 87 GLN A N 1
ATOM 639 C CA . GLN A 1 87 ? -5.078 -5.336 25.138 1.00 84.44 87 GLN A CA 1
ATOM 640 C C . GLN A 1 87 ? -6.597 -5.246 24.955 1.00 84.44 87 GLN A C 1
ATOM 642 O O . GLN A 1 87 ? -7.308 -6.226 25.168 1.00 84.44 87 GLN A O 1
ATOM 647 N N . ILE A 1 88 ? -7.095 -4.090 24.500 1.00 87.19 88 ILE A N 1
ATOM 648 C CA . ILE A 1 88 ? -8.527 -3.870 24.275 1.00 87.19 88 ILE A CA 1
ATOM 649 C C . ILE A 1 88 ? -9.081 -4.882 23.253 1.00 87.19 88 ILE A C 1
ATOM 651 O O . ILE A 1 88 ? -10.191 -5.375 23.425 1.00 87.19 88 ILE A O 1
ATOM 655 N N . ARG A 1 89 ? -8.312 -5.248 22.216 1.00 81.75 89 ARG A N 1
ATOM 656 C CA . ARG A 1 89 ? -8.721 -6.250 21.211 1.00 81.75 89 ARG A CA 1
ATOM 657 C C . ARG A 1 89 ? -8.583 -7.704 21.671 1.00 81.75 89 ARG A C 1
ATOM 659 O O . ARG A 1 89 ? -9.313 -8.556 21.180 1.00 81.75 89 ARG A O 1
ATOM 666 N N . GLY A 1 90 ? -7.627 -7.998 22.547 1.00 71.25 90 GLY A N 1
ATOM 667 C CA . GLY A 1 90 ? -7.243 -9.353 22.954 1.00 71.25 90 GLY A CA 1
ATOM 668 C C . GLY A 1 90 ? -8.042 -9.934 24.121 1.00 71.25 90 GLY A C 1
ATOM 669 O O . GLY A 1 90 ? -7.695 -11.012 24.594 1.00 71.25 90 GLY A O 1
ATOM 670 N N . GLY A 1 91 ? -9.076 -9.236 24.596 1.00 64.81 91 GLY A N 1
ATOM 671 C CA . GLY A 1 91 ? -9.891 -9.657 25.743 1.00 64.81 91 GLY A CA 1
ATOM 672 C C . GLY A 1 91 ? -10.052 -8.601 26.839 1.00 64.81 91 GLY A C 1
ATOM 673 O O . GLY A 1 91 ? -10.654 -8.896 27.870 1.00 64.81 91 GLY A O 1
ATOM 674 N N . GLY A 1 92 ? -9.540 -7.380 26.639 1.00 64.94 92 GLY A N 1
ATOM 675 C CA . GLY A 1 92 ? -9.835 -6.245 27.512 1.00 64.94 92 GLY A CA 1
ATOM 676 C C . GLY A 1 92 ? -11.335 -5.923 27.550 1.00 64.94 92 GLY A C 1
ATOM 677 O O . GLY A 1 92 ? -12.073 -6.163 26.592 1.00 64.94 92 GLY A O 1
ATOM 678 N N . ARG A 1 93 ? -11.811 -5.363 28.667 1.00 80.00 93 ARG A N 1
ATOM 679 C CA . ARG A 1 93 ? -13.244 -5.092 28.877 1.00 80.00 93 ARG A CA 1
ATOM 680 C C . ARG A 1 93 ? -13.652 -3.780 28.197 1.00 80.00 93 ARG A C 1
ATOM 682 O O . ARG A 1 93 ? -13.651 -2.715 28.815 1.00 80.00 93 ARG A O 1
ATOM 689 N N . ILE A 1 94 ? -13.971 -3.845 26.905 1.00 88.25 94 ILE A N 1
ATOM 690 C CA . ILE A 1 94 ? -14.597 -2.733 26.172 1.00 88.25 94 ILE A CA 1
ATOM 691 C C . ILE A 1 94 ? -15.993 -2.488 26.748 1.00 88.25 94 ILE A C 1
ATOM 693 O O . ILE A 1 94 ? -16.754 -3.427 26.950 1.00 88.25 94 ILE A O 1
ATOM 697 N N . LEU A 1 95 ? -16.345 -1.223 26.965 1.00 87.75 95 LEU A N 1
ATOM 698 C CA . LEU A 1 95 ? -17.684 -0.815 27.391 1.00 87.75 95 LEU A CA 1
ATOM 699 C C . LEU A 1 95 ? -18.492 -0.257 26.227 1.00 87.75 95 LEU A C 1
ATOM 701 O O . LEU A 1 95 ? -19.635 -0.660 26.025 1.00 87.75 95 LEU A O 1
ATOM 705 N N . SER A 1 96 ? -17.909 0.641 25.432 1.00 87.75 96 SER A N 1
ATOM 706 C CA . SER A 1 96 ? -18.560 1.124 24.216 1.00 87.75 96 SER A CA 1
ATOM 707 C C . SER A 1 96 ? -17.579 1.643 23.170 1.00 87.75 96 SER A C 1
ATOM 709 O O . SER A 1 96 ? -16.450 2.042 23.472 1.00 87.75 96 SER A O 1
ATOM 711 N N . VAL A 1 97 ? -18.029 1.633 21.915 1.00 88.25 97 VAL A N 1
ATOM 712 C CA . VAL A 1 97 ? -17.349 2.269 20.783 1.00 88.25 97 VAL A CA 1
ATOM 713 C C . VAL A 1 97 ? -18.261 3.349 20.220 1.00 88.25 97 VAL A C 1
ATOM 715 O O . VAL A 1 97 ? -19.399 3.074 19.844 1.00 88.25 97 VAL A O 1
ATOM 718 N N . ILE A 1 98 ? -17.746 4.574 20.141 1.00 87.06 98 ILE A N 1
ATOM 719 C CA . ILE A 1 98 ? -18.467 5.749 19.658 1.00 87.06 98 ILE A CA 1
ATOM 720 C C . ILE A 1 98 ? -17.857 6.186 18.326 1.00 87.06 98 ILE A C 1
ATOM 722 O O . ILE A 1 98 ? -16.684 6.569 18.253 1.00 87.06 98 ILE A O 1
ATOM 726 N N . VAL A 1 99 ? -18.667 6.146 17.271 1.00 83.50 99 VAL A N 1
ATOM 727 C CA . VAL A 1 99 ? -18.313 6.568 15.913 1.00 83.50 99 VAL A CA 1
ATOM 728 C C . VAL A 1 99 ? -19.069 7.858 15.581 1.00 83.50 99 VAL A C 1
ATOM 730 O O . VAL A 1 99 ? -20.281 7.817 15.367 1.00 83.50 99 VAL A O 1
ATOM 733 N N . PRO A 1 100 ? -18.391 9.016 15.502 1.00 83.12 100 PRO A N 1
ATOM 734 C CA . PRO A 1 100 ? -19.030 10.264 15.096 1.00 83.12 100 PRO A CA 1
ATOM 735 C C . PRO A 1 100 ? -19.537 10.216 13.652 1.00 83.12 100 PRO A C 1
ATOM 737 O O . PRO A 1 100 ? -18.912 9.596 12.788 1.00 83.12 100 PRO A O 1
ATOM 740 N N . ALA A 1 101 ? -20.604 10.963 13.358 1.00 75.62 101 ALA A N 1
ATOM 741 C CA . ALA A 1 101 ? -21.202 11.028 12.021 1.00 75.62 101 ALA A CA 1
ATOM 742 C C . ALA A 1 101 ? -20.189 11.424 10.924 1.00 75.62 101 ALA A C 1
ATOM 744 O O . ALA A 1 101 ? -20.121 10.793 9.869 1.00 75.62 101 ALA A O 1
ATOM 745 N N . GLY A 1 102 ? -19.305 12.393 11.201 1.00 77.38 102 GLY A N 1
ATOM 746 C CA . GLY A 1 102 ? -18.243 12.818 10.272 1.00 77.38 102 GLY A CA 1
ATOM 747 C C . GLY A 1 102 ? -17.162 11.758 9.991 1.00 77.38 102 GLY A C 1
ATOM 748 O O . GLY A 1 102 ? -16.381 11.894 9.046 1.00 77.38 102 GLY A O 1
ATOM 749 N N . THR A 1 103 ? -17.115 10.682 10.780 1.00 79.69 103 THR A N 1
ATOM 750 C CA . THR A 1 103 ? -16.160 9.576 10.626 1.00 79.69 103 THR A CA 1
ATOM 751 C C . THR A 1 103 ? -16.706 8.471 9.716 1.00 79.69 103 THR A C 1
ATOM 753 O O . THR A 1 103 ? -15.925 7.796 9.039 1.00 79.69 103 THR A O 1
ATOM 756 N N . ALA A 1 104 ? -18.031 8.327 9.609 1.00 73.81 104 ALA A N 1
ATOM 757 C CA . ALA A 1 104 ? -18.688 7.279 8.825 1.00 73.81 104 ALA A CA 1
ATOM 758 C C . ALA A 1 104 ? -18.229 7.241 7.354 1.00 73.81 104 ALA A C 1
ATOM 760 O O . ALA A 1 104 ? -17.827 6.193 6.843 1.00 73.81 104 ALA A O 1
ATOM 761 N N . GLY A 1 105 ? -18.194 8.397 6.681 1.00 74.94 105 GLY A N 1
ATOM 762 C CA . GLY A 1 105 ? -17.747 8.488 5.286 1.00 74.94 105 GLY A CA 1
ATOM 763 C C . GLY A 1 105 ? -16.283 8.070 5.087 1.00 74.94 105 GLY A C 1
ATOM 764 O O . GLY A 1 105 ? -15.948 7.407 4.100 1.00 74.94 105 GLY A O 1
ATOM 765 N N . LYS A 1 106 ? -15.410 8.385 6.054 1.00 78.62 106 LYS A N 1
ATOM 766 C CA . LYS A 1 106 ? -13.999 7.966 6.042 1.00 78.62 106 LYS A CA 1
ATOM 767 C C . LYS A 1 106 ? -13.874 6.450 6.207 1.00 78.62 106 LYS A C 1
ATOM 769 O O . LYS A 1 106 ? -13.088 5.835 5.491 1.00 78.62 106 LYS A O 1
ATOM 774 N N . ILE A 1 107 ? -14.682 5.843 7.082 1.00 76.06 107 ILE A N 1
ATOM 775 C CA . ILE A 1 107 ? -14.728 4.383 7.256 1.00 76.06 107 ILE A CA 1
ATOM 776 C C . ILE A 1 107 ? -15.132 3.702 5.943 1.00 76.06 107 ILE A C 1
ATOM 778 O O . ILE A 1 107 ? -14.425 2.814 5.468 1.00 76.06 107 ILE A O 1
ATOM 782 N N . VAL A 1 108 ? -16.208 4.166 5.297 1.00 76.06 108 VAL A N 1
ATOM 783 C CA . VAL A 1 108 ? -16.665 3.619 4.006 1.00 76.06 108 VAL A CA 1
ATOM 784 C C . VAL A 1 108 ? -15.588 3.740 2.929 1.00 76.06 108 VAL A C 1
ATOM 786 O O . VAL A 1 108 ? -15.357 2.789 2.177 1.00 76.06 108 VAL A O 1
ATOM 789 N N . LYS A 1 109 ? -14.906 4.889 2.850 1.00 77.81 109 LYS A N 1
ATOM 790 C CA . LYS A 1 109 ? -13.788 5.085 1.920 1.00 77.81 109 LYS A CA 1
ATOM 791 C C . LYS A 1 109 ? -12.668 4.073 2.178 1.00 77.81 109 LYS A C 1
ATOM 793 O O . LYS A 1 109 ? -12.249 3.396 1.241 1.00 77.81 109 LYS A O 1
ATOM 798 N N . GLY A 1 110 ? -12.251 3.907 3.431 1.00 77.62 110 GLY A N 1
ATOM 799 C CA . GLY A 1 110 ? -11.204 2.953 3.790 1.00 77.62 110 GLY A CA 1
ATOM 800 C C . GLY A 1 110 ? -11.578 1.492 3.528 1.00 77.62 110 GLY A C 1
ATOM 801 O O . GLY A 1 110 ? -10.736 0.721 3.079 1.00 77.62 110 GLY A O 1
ATOM 802 N N . ILE A 1 111 ? -12.849 1.109 3.705 1.00 77.25 111 ILE A N 1
ATOM 803 C CA . ILE A 1 111 ? -13.348 -0.221 3.306 1.00 77.25 111 ILE A CA 1
ATOM 804 C C . ILE A 1 111 ? -13.214 -0.418 1.794 1.00 77.25 111 ILE A C 1
ATOM 806 O O . ILE A 1 111 ? -12.760 -1.471 1.344 1.00 77.25 111 ILE A O 1
ATOM 810 N N . LYS A 1 112 ? -13.615 0.577 0.990 1.00 79.12 112 LYS A N 1
ATOM 811 C CA . LYS A 1 112 ? -13.497 0.510 -0.476 1.00 79.12 112 LYS A CA 1
ATOM 812 C C . LYS A 1 112 ? -12.036 0.358 -0.906 1.00 79.12 112 LYS A C 1
ATOM 814 O O . LYS A 1 112 ? -11.751 -0.466 -1.773 1.00 79.12 112 LYS A O 1
ATOM 819 N N . GLU A 1 113 ? -11.128 1.102 -0.278 1.00 78.94 113 GLU A N 1
ATOM 820 C CA . GLU A 1 113 ? -9.681 1.006 -0.512 1.00 78.94 113 GLU A CA 1
ATOM 821 C C . GLU A 1 113 ? -9.139 -0.382 -0.134 1.00 78.94 113 GLU A C 1
ATOM 823 O O . GLU A 1 113 ? -8.503 -1.031 -0.964 1.00 78.94 113 GLU A O 1
ATOM 828 N N . ALA A 1 114 ? -9.486 -0.905 1.046 1.00 79.06 114 ALA A N 1
ATOM 829 C CA . ALA A 1 114 ? -9.084 -2.245 1.481 1.00 79.06 114 ALA A CA 1
ATOM 830 C C . ALA A 1 114 ? -9.600 -3.351 0.540 1.00 79.06 114 ALA A C 1
ATOM 832 O O . ALA A 1 114 ? -8.867 -4.278 0.191 1.00 79.06 114 ALA A O 1
ATOM 833 N N . LYS A 1 115 ? -10.850 -3.242 0.066 1.00 82.25 115 LYS A N 1
ATOM 834 C CA . LYS A 1 115 ? -11.419 -4.176 -0.919 1.00 82.25 115 LYS A CA 1
ATOM 835 C C . LYS A 1 115 ? -10.687 -4.122 -2.260 1.00 82.25 115 LYS A C 1
ATOM 837 O O . LYS A 1 115 ? -10.497 -5.169 -2.878 1.00 82.25 115 LYS A O 1
ATOM 842 N N . ALA A 1 116 ? -10.286 -2.932 -2.712 1.00 83.81 116 ALA A N 1
ATOM 843 C CA . ALA A 1 116 ? -9.505 -2.775 -3.936 1.00 83.81 116 ALA A CA 1
ATOM 844 C C . ALA A 1 116 ? -8.111 -3.410 -3.802 1.00 83.81 116 ALA A C 1
ATOM 846 O O . ALA A 1 116 ? -7.701 -4.146 -4.698 1.00 83.81 116 ALA A O 1
ATOM 847 N N . LEU A 1 117 ? -7.432 -3.210 -2.666 1.00 83.69 117 LEU A N 1
ATOM 848 C CA . LEU A 1 117 ? -6.139 -3.844 -2.377 1.00 83.69 117 LEU A CA 1
ATOM 849 C C . LEU A 1 117 ? -6.247 -5.371 -2.351 1.00 83.69 117 LEU A C 1
ATOM 851 O O . LEU A 1 117 ? -5.516 -6.039 -3.071 1.00 83.69 117 LEU A O 1
ATOM 855 N N . ARG A 1 118 ? -7.242 -5.926 -1.649 1.00 85.25 118 ARG A N 1
ATOM 856 C CA . ARG A 1 118 ? -7.479 -7.378 -1.640 1.00 85.25 118 ARG A CA 1
ATOM 857 C C . ARG A 1 118 ? -7.712 -7.933 -3.041 1.00 85.25 118 ARG A C 1
ATOM 859 O O . ARG A 1 118 ? -7.279 -9.033 -3.373 1.00 85.25 118 ARG A O 1
ATOM 866 N N . LYS A 1 119 ? -8.453 -7.195 -3.870 1.00 89.69 119 LYS A N 1
ATOM 867 C CA . LYS A 1 119 ? -8.692 -7.608 -5.250 1.00 89.69 119 LYS A CA 1
ATOM 868 C C . LYS A 1 119 ? -7.404 -7.564 -6.073 1.00 89.69 119 LYS A C 1
ATOM 870 O O . LYS A 1 119 ? -7.191 -8.484 -6.854 1.00 89.69 119 LYS A O 1
ATOM 875 N N . LEU A 1 120 ? -6.554 -6.556 -5.874 1.00 91.81 120 LEU A N 1
ATOM 876 C CA . LEU A 1 120 ? -5.219 -6.516 -6.469 1.00 91.81 120 LEU A CA 1
ATOM 877 C C . LEU A 1 120 ? -4.390 -7.736 -6.047 1.00 91.81 120 LEU A C 1
ATOM 879 O O . LEU A 1 120 ? -3.837 -8.398 -6.916 1.00 91.81 120 LEU A O 1
ATOM 883 N N . ASP A 1 121 ? -4.366 -8.084 -4.761 1.00 93.00 121 ASP A N 1
ATOM 884 C CA . ASP A 1 121 ? -3.614 -9.251 -4.281 1.00 93.00 121 ASP A CA 1
ATOM 885 C C . ASP A 1 121 ? -4.116 -10.553 -4.925 1.00 93.00 121 ASP A C 1
ATOM 887 O O . ASP A 1 121 ? -3.311 -11.377 -5.350 1.00 93.00 121 ASP A O 1
ATOM 891 N N . LYS A 1 122 ? -5.437 -10.707 -5.108 1.00 94.75 122 LYS A N 1
ATOM 892 C CA . LYS A 1 122 ? -6.012 -11.837 -5.865 1.00 94.75 122 LYS A CA 1
ATOM 893 C C . LYS A 1 122 ? -5.603 -11.831 -7.345 1.00 94.75 122 LYS A C 1
ATOM 895 O O . LYS A 1 122 ? -5.367 -12.897 -7.904 1.00 94.75 122 LYS A O 1
ATOM 900 N N . LEU A 1 123 ? -5.526 -10.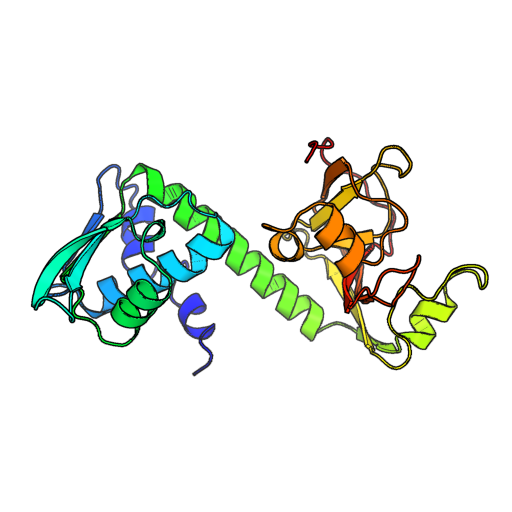663 -7.990 1.00 95.75 123 LEU A N 1
ATOM 901 C CA . LEU A 1 123 ? -5.057 -10.555 -9.380 1.00 95.75 123 LEU A CA 1
ATOM 902 C C . LEU A 1 123 ? -3.586 -10.956 -9.508 1.00 95.75 123 LEU A C 1
ATOM 904 O O . LEU A 1 123 ? -3.241 -11.654 -10.455 1.00 95.75 123 LEU A O 1
ATOM 908 N N . ILE A 1 124 ? -2.748 -10.540 -8.557 1.00 96.62 124 ILE A N 1
ATOM 909 C CA . ILE A 1 124 ? -1.334 -10.921 -8.506 1.00 96.62 124 ILE A CA 1
ATOM 910 C C . ILE A 1 124 ? -1.219 -12.426 -8.254 1.00 96.62 124 ILE A C 1
ATOM 912 O O . ILE A 1 124 ? -0.542 -13.106 -9.008 1.00 96.62 124 ILE A O 1
ATOM 916 N N . ALA A 1 125 ? -1.923 -12.976 -7.262 1.00 95.88 125 ALA A N 1
ATOM 917 C CA . ALA A 1 125 ? -1.868 -14.407 -6.948 1.00 95.88 125 ALA A CA 1
ATOM 918 C C . ALA A 1 125 ? -2.268 -15.304 -8.135 1.00 95.88 125 ALA A C 1
ATOM 920 O O . ALA A 1 125 ? -1.699 -16.378 -8.313 1.00 95.88 125 ALA A O 1
ATOM 921 N N . ASN A 1 126 ? -3.206 -14.840 -8.967 1.00 96.62 126 ASN A N 1
ATOM 922 C CA . ASN A 1 126 ? -3.652 -15.531 -10.181 1.00 96.62 126 ASN A CA 1
ATOM 923 C C . ASN A 1 126 ? -2.855 -15.138 -11.441 1.00 96.62 126 ASN A C 1
ATOM 925 O O . ASN A 1 126 ? -3.217 -15.540 -12.548 1.00 96.62 126 ASN A O 1
ATOM 929 N N . GLY A 1 127 ? -1.824 -14.305 -11.300 1.00 97.25 127 GLY A N 1
ATOM 930 C CA . GLY A 1 127 ? -0.993 -13.837 -12.400 1.00 97.25 127 GLY A CA 1
ATOM 931 C C . GLY A 1 127 ? -0.049 -14.915 -12.935 1.00 97.25 127 GLY A C 1
ATOM 932 O O . GLY A 1 127 ? 0.159 -15.972 -12.336 1.00 97.25 127 GLY A O 1
ATOM 933 N N . LYS A 1 128 ? 0.563 -14.631 -14.085 1.00 98.06 128 LYS A N 1
ATOM 934 C CA . LYS A 1 128 ? 1.570 -15.505 -14.688 1.00 98.06 128 LYS A CA 1
ATOM 935 C C . LYS A 1 128 ? 2.920 -15.262 -14.020 1.00 98.06 128 LYS A C 1
ATOM 937 O O . LYS A 1 128 ? 3.475 -14.170 -14.121 1.00 98.06 128 LYS A O 1
ATOM 942 N N . ASN A 1 129 ? 3.470 -16.292 -13.388 1.00 97.81 129 ASN A N 1
ATOM 943 C CA . ASN A 1 129 ? 4.801 -16.227 -12.792 1.00 97.81 129 ASN A CA 1
ATOM 944 C C . ASN A 1 129 ? 5.900 -16.466 -13.837 1.00 97.81 129 ASN A C 1
ATOM 946 O O . ASN A 1 129 ? 5.769 -17.351 -14.681 1.00 97.81 129 ASN A O 1
ATOM 950 N N . ASN A 1 130 ? 6.998 -15.719 -13.727 1.00 97.69 130 ASN A N 1
ATOM 951 C CA . ASN A 1 130 ? 8.258 -15.943 -14.446 1.00 97.69 130 ASN A CA 1
ATOM 952 C C . ASN A 1 130 ? 9.446 -15.743 -13.481 1.00 97.69 130 ASN A C 1
ATOM 954 O O . ASN A 1 130 ? 9.256 -15.299 -12.344 1.00 97.69 130 ASN A O 1
ATOM 958 N N . SER A 1 131 ? 10.673 -16.053 -13.911 1.00 98.44 131 SER A N 1
ATOM 959 C CA . SER A 1 131 ? 11.871 -15.713 -13.131 1.00 98.44 131 SER A CA 1
ATOM 960 C C . SER A 1 131 ? 12.190 -14.218 -13.223 1.00 98.44 131 SER A C 1
ATOM 962 O O . SER A 1 131 ? 11.947 -13.568 -14.246 1.00 98.44 131 SER A O 1
ATOM 964 N N . ALA A 1 132 ? 12.755 -13.672 -12.148 1.00 98.44 132 ALA A N 1
ATOM 965 C CA . ALA A 1 132 ? 13.307 -12.323 -12.148 1.00 98.44 132 ALA A CA 1
ATOM 966 C C . ALA A 1 132 ? 14.452 -12.191 -13.159 1.00 98.44 132 ALA A C 1
ATOM 968 O O . ALA A 1 132 ? 14.527 -11.177 -13.839 1.00 98.44 132 ALA A O 1
ATOM 969 N N . ASP A 1 133 ? 15.267 -13.232 -13.343 1.00 98.38 133 ASP A N 1
ATOM 970 C CA . ASP A 1 133 ? 16.368 -13.241 -14.315 1.00 98.38 133 ASP A CA 1
ATOM 971 C C . ASP A 1 133 ? 15.868 -13.069 -15.754 1.00 98.38 133 ASP A C 1
ATOM 973 O O . ASP A 1 133 ? 16.396 -12.252 -16.509 1.00 98.38 133 ASP A O 1
ATOM 977 N N . TRP A 1 134 ? 14.773 -13.750 -16.115 1.00 98.00 134 TRP A N 1
ATOM 978 C CA . TRP A 1 134 ? 14.118 -13.530 -17.404 1.00 98.00 134 TRP A CA 1
ATOM 979 C C . TRP A 1 134 ? 13.613 -12.091 -17.531 1.00 98.00 134 TRP A C 1
ATOM 981 O O . TRP A 1 134 ? 13.846 -11.451 -18.553 1.00 98.00 134 TRP A O 1
ATOM 991 N N . ALA A 1 135 ? 12.963 -11.549 -16.499 1.00 97.81 135 ALA A N 1
ATOM 992 C CA . ALA A 1 135 ? 12.478 -10.172 -16.541 1.00 97.81 135 ALA A CA 1
ATOM 993 C C . ALA A 1 135 ? 13.621 -9.155 -16.663 1.00 97.81 135 ALA A C 1
ATOM 995 O O . ALA A 1 135 ? 13.492 -8.191 -17.415 1.00 97.81 135 ALA A O 1
ATOM 996 N N . ASN A 1 136 ? 14.731 -9.388 -15.963 1.00 97.94 136 ASN A N 1
ATOM 997 C CA . ASN A 1 136 ? 15.929 -8.557 -15.997 1.00 97.94 136 ASN A CA 1
ATOM 998 C C . ASN A 1 136 ? 16.599 -8.586 -17.378 1.00 97.94 136 ASN A C 1
ATOM 1000 O O . ASN A 1 136 ? 17.019 -7.537 -17.850 1.00 97.94 136 ASN A O 1
ATOM 1004 N N . SER A 1 137 ? 16.602 -9.733 -18.071 1.00 96.88 137 SER A N 1
ATOM 1005 C CA . SER A 1 137 ? 17.153 -9.857 -19.436 1.00 96.88 137 SER A CA 1
ATOM 1006 C C . SER A 1 137 ? 16.461 -8.975 -20.487 1.00 96.88 137 SER A C 1
ATOM 1008 O O . SER A 1 137 ? 16.983 -8.788 -21.580 1.00 96.88 137 SER A O 1
ATOM 1010 N N . GLN A 1 138 ? 15.276 -8.437 -20.174 1.00 95.25 138 GLN A N 1
ATOM 1011 C CA . GLN A 1 138 ? 14.536 -7.529 -21.056 1.00 95.25 138 GLN A CA 1
ATOM 1012 C C . GLN A 1 138 ? 15.031 -6.075 -20.963 1.00 95.25 138 GLN A C 1
ATOM 1014 O O . GLN A 1 138 ? 14.586 -5.226 -21.736 1.00 95.25 138 GLN A O 1
ATOM 1019 N N . PHE A 1 139 ? 15.907 -5.765 -20.004 1.00 94.00 139 PHE A N 1
ATOM 1020 C CA . PHE A 1 139 ? 16.504 -4.443 -19.845 1.00 94.00 139 PHE A CA 1
ATOM 1021 C C . PHE A 1 139 ? 17.893 -4.405 -20.496 1.00 94.00 139 PHE A C 1
ATOM 1023 O O . PHE A 1 139 ? 18.586 -5.420 -20.514 1.00 94.00 139 PHE A O 1
ATOM 1030 N N . PRO A 1 140 ? 18.329 -3.242 -21.016 1.00 94.56 140 PRO A N 1
ATOM 1031 C CA . PRO A 1 140 ? 19.692 -3.082 -21.511 1.00 94.56 140 PRO A CA 1
ATOM 1032 C C . PRO A 1 140 ? 20.741 -3.475 -20.467 1.00 94.56 140 PRO A C 1
ATOM 1034 O O . PRO A 1 140 ? 20.647 -3.050 -19.320 1.00 94.56 140 PRO A O 1
ATOM 1037 N N . GLU A 1 141 ? 21.775 -4.198 -20.898 1.00 87.69 141 GLU A N 1
ATOM 1038 C CA . GLU A 1 141 ? 22.832 -4.763 -20.041 1.00 87.69 141 GLU A CA 1
ATOM 1039 C C . GLU A 1 141 ? 23.558 -3.720 -19.174 1.00 87.69 141 GLU A C 1
ATOM 1041 O O . GLU A 1 141 ? 23.989 -4.010 -18.065 1.00 87.69 141 GLU A O 1
ATOM 1046 N N . LYS A 1 142 ? 23.622 -2.466 -19.638 1.00 90.94 142 LYS A N 1
ATOM 1047 C CA . LYS A 1 142 ? 24.192 -1.341 -18.878 1.00 90.94 142 LYS A CA 1
ATOM 1048 C C . LYS A 1 142 ? 23.418 -0.977 -17.603 1.00 90.94 142 LYS A C 1
ATOM 1050 O O . LYS A 1 142 ? 23.903 -0.163 -16.822 1.00 90.94 142 LYS A O 1
ATOM 1055 N N . TYR A 1 143 ? 22.197 -1.481 -17.427 1.00 89.06 143 TYR A N 1
ATOM 1056 C CA . TYR A 1 143 ? 21.398 -1.233 -16.234 1.00 89.06 143 TYR A CA 1
ATOM 1057 C C . TYR A 1 143 ? 21.551 -2.380 -15.243 1.00 89.06 143 TYR A C 1
ATOM 1059 O O . TYR A 1 143 ? 21.395 -3.545 -15.600 1.00 89.06 143 TYR A O 1
ATOM 1067 N N . GLY A 1 144 ? 21.766 -2.035 -13.971 1.00 92.94 144 GLY A N 1
ATOM 1068 C CA . GLY A 1 144 ? 21.633 -3.000 -12.885 1.00 92.94 144 GLY A CA 1
ATOM 1069 C C . GLY A 1 144 ? 20.241 -3.654 -12.911 1.00 92.94 144 GLY A C 1
ATOM 1070 O O . GLY A 1 144 ? 19.255 -2.970 -13.223 1.00 92.94 144 GLY A O 1
ATOM 1071 N N . PRO A 1 145 ? 20.136 -4.961 -12.608 1.00 96.94 145 PRO A N 1
ATOM 1072 C CA . PRO A 1 145 ? 18.879 -5.689 -12.700 1.00 96.94 145 PRO A CA 1
ATOM 1073 C C . PRO A 1 145 ? 17.832 -5.049 -11.779 1.00 96.94 145 PRO A C 1
ATOM 1075 O O . PRO A 1 145 ? 18.092 -4.893 -10.589 1.00 96.94 145 PRO A O 1
ATOM 1078 N N . PRO A 1 146 ? 16.644 -4.669 -12.278 1.00 97.19 146 PRO A N 1
ATOM 1079 C CA . PRO A 1 146 ? 15.646 -4.003 -11.443 1.00 97.19 146 PRO A CA 1
ATOM 1080 C C . PRO A 1 146 ? 14.959 -4.952 -10.455 1.00 97.19 146 PRO A C 1
ATOM 1082 O O . PRO A 1 146 ? 14.482 -4.503 -9.412 1.00 97.19 146 PRO A O 1
ATOM 1085 N N . TYR A 1 147 ? 14.883 -6.248 -10.768 1.00 98.50 147 TYR A N 1
ATOM 1086 C CA . TYR A 1 147 ? 14.332 -7.269 -9.878 1.00 98.50 147 TYR A CA 1
ATOM 1087 C C . TYR A 1 147 ? 15.448 -8.113 -9.268 1.00 98.50 147 TYR A C 1
ATOM 1089 O O . TYR A 1 147 ? 16.421 -8.419 -9.953 1.00 98.50 147 TYR A O 1
ATOM 1097 N N . THR A 1 148 ? 15.312 -8.527 -8.006 1.00 98.56 148 THR A N 1
ATOM 1098 C CA . THR A 1 148 ? 16.330 -9.356 -7.338 1.00 98.56 148 THR A CA 1
ATOM 1099 C C . THR A 1 148 ? 16.552 -10.672 -8.105 1.00 98.56 148 THR A C 1
ATOM 1101 O O . THR A 1 148 ? 15.597 -11.453 -8.208 1.00 98.56 148 THR A O 1
ATOM 1104 N N . PRO A 1 149 ? 17.765 -10.949 -8.629 1.00 98.25 149 PRO A N 1
ATOM 1105 C CA . PRO A 1 149 ? 18.086 -12.210 -9.305 1.00 98.25 149 PRO A CA 1
ATOM 1106 C C . PRO A 1 149 ? 17.730 -13.446 -8.467 1.00 98.25 149 PRO A C 1
ATOM 1108 O O . PRO A 1 149 ? 17.736 -13.396 -7.234 1.00 98.25 149 PRO A O 1
ATOM 1111 N N . GLY A 1 150 ? 17.364 -14.551 -9.121 1.00 98.06 150 GLY A N 1
ATOM 1112 C CA . GLY A 1 150 ? 16.951 -15.787 -8.441 1.00 98.06 150 GLY A CA 1
ATOM 1113 C C . GLY A 1 150 ? 15.579 -15.736 -7.747 1.00 98.06 150 GLY A C 1
ATOM 1114 O O . GLY A 1 150 ? 15.174 -16.710 -7.111 1.00 98.06 150 GLY A O 1
ATOM 1115 N N . THR A 1 151 ? 14.832 -14.632 -7.863 1.00 98.44 151 THR A N 1
ATOM 1116 C CA . THR A 1 151 ? 13.450 -14.527 -7.357 1.00 98.44 151 THR A CA 1
ATOM 1117 C C . THR A 1 151 ? 12.411 -14.687 -8.474 1.00 98.44 151 THR A C 1
ATOM 1119 O O . THR A 1 151 ? 12.738 -14.981 -9.626 1.00 98.44 151 THR A O 1
ATOM 1122 N N . LYS A 1 152 ? 11.124 -14.533 -8.139 1.00 98.25 152 LYS A N 1
ATOM 1123 C CA . LYS A 1 152 ? 10.012 -14.587 -9.097 1.00 98.25 152 LYS A CA 1
ATOM 1124 C C . LYS A 1 152 ? 9.443 -13.197 -9.346 1.00 98.25 152 LYS A C 1
ATOM 1126 O O . LYS A 1 152 ? 9.388 -12.364 -8.441 1.00 98.25 152 LYS A O 1
ATOM 1131 N N . VAL A 1 153 ? 8.948 -13.007 -10.560 1.00 98.69 153 VAL A N 1
ATOM 1132 C CA . VAL A 1 153 ? 8.058 -11.903 -10.918 1.00 98.69 153 VAL A CA 1
ATOM 1133 C C . VAL A 1 153 ? 6.693 -12.452 -11.298 1.00 98.69 153 VAL A C 1
ATOM 1135 O O . VAL A 1 153 ? 6.571 -13.608 -11.716 1.00 98.69 153 VAL A O 1
ATOM 1138 N N . THR A 1 154 ? 5.681 -11.601 -11.210 1.00 98.75 154 THR A N 1
ATOM 1139 C CA . THR A 1 154 ? 4.314 -11.949 -11.583 1.00 98.75 154 THR A CA 1
ATOM 1140 C C . THR A 1 154 ? 3.737 -10.906 -12.524 1.00 98.75 154 THR A C 1
ATOM 1142 O O . THR A 1 154 ? 3.651 -9.728 -12.173 1.00 98.75 154 THR A O 1
ATOM 1145 N N . ASP A 1 155 ? 3.314 -11.355 -13.702 1.00 98.38 155 ASP A N 1
ATOM 1146 C CA . ASP A 1 155 ? 2.600 -10.546 -14.683 1.00 98.38 155 ASP A CA 1
ATOM 1147 C C . ASP A 1 155 ? 1.092 -10.717 -14.466 1.00 98.38 155 ASP A C 1
ATOM 1149 O O . ASP A 1 155 ? 0.567 -11.833 -14.462 1.00 98.38 155 ASP A O 1
ATOM 1153 N N . PHE A 1 156 ? 0.378 -9.610 -14.300 1.00 98.12 156 PHE A N 1
ATOM 1154 C CA . PHE A 1 156 ? -1.072 -9.585 -14.133 1.00 98.12 156 PHE A CA 1
ATOM 1155 C C . PHE A 1 156 ? -1.692 -8.441 -14.937 1.00 98.12 156 PHE A C 1
ATOM 1157 O O . PHE A 1 156 ? -1.007 -7.562 -15.463 1.00 98.12 156 PHE A O 1
ATOM 1164 N N . VAL A 1 157 ? -3.018 -8.460 -15.049 1.00 97.31 157 VAL A N 1
ATOM 1165 C CA . VAL A 1 157 ? -3.778 -7.458 -15.800 1.00 97.31 157 VAL A CA 1
ATOM 1166 C C . VAL A 1 157 ? -4.558 -6.582 -14.828 1.00 97.31 157 VAL A C 1
ATOM 1168 O O . VAL A 1 157 ? -5.295 -7.087 -13.979 1.00 97.31 157 VAL A O 1
ATOM 1171 N N . SER A 1 158 ? -4.412 -5.263 -14.960 1.00 96.19 158 SER A N 1
ATOM 1172 C CA . SER A 1 158 ? -5.176 -4.298 -14.172 1.00 96.19 158 SER A CA 1
ATOM 1173 C C . SER A 1 158 ? -6.676 -4.469 -14.412 1.00 96.19 158 SER A C 1
ATOM 1175 O O . SER A 1 158 ? -7.137 -4.646 -15.542 1.00 96.19 158 SER A O 1
ATOM 1177 N N . ASP A 1 159 ? -7.463 -4.348 -13.346 1.00 95.00 159 ASP A N 1
ATOM 1178 C CA . ASP A 1 159 ? -8.922 -4.325 -13.414 1.00 95.00 159 ASP A CA 1
ATOM 1179 C C . ASP A 1 159 ? -9.502 -2.904 -13.471 1.00 95.00 159 ASP A C 1
ATOM 1181 O O . ASP A 1 159 ? -10.726 -2.735 -13.443 1.00 95.00 159 ASP A O 1
ATOM 1185 N N . GLY A 1 160 ? -8.637 -1.886 -13.518 1.00 93.06 160 GLY A N 1
ATOM 1186 C CA . GLY A 1 160 ? -9.043 -0.489 -13.534 1.00 93.06 160 GLY A CA 1
ATOM 1187 C C . GLY A 1 160 ? -9.618 0.008 -12.212 1.00 93.06 160 GLY A C 1
ATOM 1188 O O . GLY A 1 160 ? -10.348 0.998 -12.225 1.00 93.06 160 GLY A O 1
ATOM 1189 N N . LYS A 1 161 ? -9.364 -0.651 -11.073 1.00 90.12 161 LYS A N 1
ATOM 1190 C CA . LYS A 1 161 ? -9.900 -0.229 -9.764 1.00 90.12 161 LYS A CA 1
ATOM 1191 C C . LYS A 1 161 ? -8.833 0.289 -8.812 1.00 90.12 161 LYS A C 1
ATOM 1193 O O . LYS A 1 161 ? -9.125 1.234 -8.077 1.00 90.12 161 LYS A O 1
ATOM 1198 N N . THR A 1 162 ? -7.624 -0.258 -8.864 1.00 91.12 162 THR A N 1
ATOM 1199 C CA . THR A 1 162 ? -6.563 0.079 -7.910 1.00 91.12 162 THR A CA 1
ATOM 1200 C C . THR A 1 162 ? -5.736 1.279 -8.354 1.00 91.12 162 THR A C 1
ATOM 1202 O O . THR A 1 162 ? -5.318 1.387 -9.507 1.00 91.12 162 THR A O 1
ATOM 1205 N N . LYS A 1 163 ? -5.512 2.198 -7.413 1.00 93.00 163 LYS A N 1
ATOM 1206 C CA . LYS A 1 163 ? -4.633 3.351 -7.583 1.00 93.00 163 LYS A CA 1
ATOM 1207 C C . LYS A 1 163 ? -3.224 2.979 -7.128 1.00 93.00 163 LYS A C 1
ATOM 1209 O O . LYS A 1 163 ? -3.054 2.404 -6.056 1.00 93.00 163 LYS A O 1
ATOM 1214 N N . PHE A 1 164 ? -2.238 3.356 -7.922 1.00 95.56 164 PHE A N 1
ATOM 1215 C CA . PHE A 1 164 ? -0.823 3.264 -7.605 1.00 95.56 164 PHE A CA 1
ATOM 1216 C C . PHE A 1 164 ? -0.225 4.664 -7.526 1.00 95.56 164 PHE A C 1
ATOM 1218 O O . PHE A 1 164 ? -0.830 5.656 -7.952 1.00 95.56 164 PHE A O 1
ATOM 1225 N N . VAL A 1 165 ? 0.980 4.736 -6.984 1.00 95.69 165 VAL A N 1
ATOM 1226 C CA . VAL A 1 165 ? 1.750 5.970 -6.904 1.00 95.69 165 VAL A CA 1
ATOM 1227 C C . VAL A 1 165 ? 3.104 5.797 -7.563 1.00 95.69 165 VAL A C 1
ATOM 1229 O O . VAL A 1 165 ? 3.607 4.686 -7.700 1.00 95.69 165 VAL A O 1
ATOM 1232 N N . ARG A 1 166 ? 3.683 6.910 -7.985 1.00 95.81 166 ARG A N 1
ATOM 1233 C CA . ARG A 1 166 ? 5.045 7.003 -8.489 1.00 95.81 166 ARG A CA 1
ATOM 1234 C C . ARG A 1 166 ? 5.699 8.171 -7.792 1.00 95.81 166 ARG A C 1
ATOM 1236 O O . ARG A 1 166 ? 5.122 9.255 -7.739 1.00 95.81 166 ARG A O 1
ATOM 1243 N N . VAL A 1 167 ? 6.891 7.949 -7.274 1.00 95.50 167 VAL A N 1
ATOM 1244 C CA . VAL A 1 167 ? 7.698 9.036 -6.741 1.00 95.50 167 VAL A CA 1
ATOM 1245 C C . VAL A 1 167 ? 8.507 9.681 -7.853 1.00 95.50 167 VAL A C 1
ATOM 1247 O O . VAL A 1 167 ? 8.870 9.028 -8.833 1.00 95.50 167 VAL A O 1
ATOM 1250 N N . VAL A 1 168 ? 8.726 10.980 -7.715 1.00 93.69 168 VAL A N 1
ATOM 1251 C CA . VAL A 1 168 ? 9.422 11.813 -8.692 1.00 93.69 168 VAL A CA 1
ATOM 1252 C C . VAL A 1 168 ? 10.497 12.617 -7.979 1.00 93.69 168 VAL A C 1
ATOM 1254 O O . VAL A 1 168 ? 10.417 12.867 -6.778 1.00 93.69 168 VAL A O 1
ATOM 1257 N N . SER A 1 169 ? 11.500 13.030 -8.730 1.00 89.94 169 SER A N 1
ATOM 1258 C CA . SER A 1 169 ? 12.576 13.912 -8.300 1.00 89.94 169 SER A CA 1
ATOM 1259 C C . SER A 1 169 ? 12.793 14.969 -9.374 1.00 89.94 169 SER A C 1
ATOM 1261 O O . SER A 1 169 ? 12.347 14.815 -10.509 1.00 89.94 169 SER A O 1
ATOM 1263 N N . ASN A 1 170 ? 13.560 16.006 -9.060 1.00 80.88 170 ASN A N 1
ATOM 1264 C CA . ASN A 1 170 ? 13.884 17.081 -10.005 1.00 80.88 170 ASN A CA 1
ATOM 1265 C C . ASN A 1 170 ? 14.651 16.571 -11.246 1.00 80.88 170 ASN A C 1
ATOM 1267 O O . ASN A 1 170 ? 14.753 17.272 -12.246 1.00 80.88 170 ASN A O 1
ATOM 1271 N N . LYS A 1 171 ? 15.199 15.350 -11.166 1.00 80.38 171 LYS A N 1
ATOM 1272 C CA . LYS A 1 171 ? 15.957 14.672 -12.222 1.00 80.38 171 LYS A CA 1
ATOM 1273 C C . LYS A 1 171 ? 15.193 13.516 -12.877 1.00 80.38 171 LYS A C 1
ATOM 1275 O O . LYS A 1 171 ? 15.743 12.861 -13.754 1.00 80.38 171 LYS A O 1
ATOM 1280 N N . SER A 1 172 ? 13.956 13.229 -12.460 1.00 73.62 172 SER A N 1
ATOM 1281 C CA . SER A 1 172 ? 13.165 12.130 -13.022 1.00 73.62 172 SER A CA 1
ATOM 1282 C C . SER A 1 172 ? 11.820 12.615 -13.566 1.00 73.62 172 SER A C 1
ATOM 1284 O O . SER A 1 172 ? 11.132 13.413 -12.928 1.00 73.62 172 SER A O 1
ATOM 1286 N N . PRO A 1 173 ? 11.403 12.131 -14.750 1.00 75.44 173 PRO A N 1
ATOM 1287 C CA . PRO A 1 173 ? 10.129 12.525 -15.319 1.00 75.44 173 PRO A CA 1
ATOM 1288 C C . PRO A 1 173 ? 8.966 12.006 -14.468 1.00 75.44 173 PRO A C 1
ATOM 1290 O O . PRO A 1 173 ? 8.981 10.885 -13.940 1.00 75.44 173 PRO A O 1
ATOM 1293 N N . GLN A 1 174 ? 7.903 12.815 -14.421 1.00 75.56 174 GLN A N 1
ATOM 1294 C CA . GLN A 1 174 ? 6.641 12.466 -13.770 1.00 75.56 174 GLN A CA 1
ATOM 1295 C C . GLN A 1 174 ? 6.061 11.150 -14.299 1.00 75.56 174 GLN A C 1
ATOM 1297 O O . GLN A 1 174 ? 5.474 10.383 -13.540 1.00 75.56 174 GLN A O 1
ATOM 1302 N N . LYS A 1 175 ? 6.243 10.872 -15.593 1.00 81.62 175 LYS A N 1
ATOM 1303 C CA . LYS A 1 175 ? 5.808 9.632 -16.238 1.00 81.62 175 LYS A CA 1
ATOM 1304 C C . LYS A 1 175 ? 6.944 8.618 -16.242 1.00 81.62 175 LYS A C 1
ATOM 1306 O O . LYS A 1 175 ? 8.086 8.956 -16.530 1.00 81.62 175 LYS A O 1
ATOM 1311 N N . GLY A 1 176 ? 6.617 7.366 -15.964 1.00 85.81 176 GLY A N 1
ATOM 1312 C CA . GLY A 1 176 ? 7.543 6.255 -16.115 1.00 85.81 176 GLY A CA 1
ATOM 1313 C C . GLY A 1 176 ? 6.884 4.934 -15.757 1.00 85.81 176 GLY A C 1
ATOM 1314 O O . GLY A 1 176 ? 5.779 4.905 -15.218 1.00 85.81 176 GLY A O 1
ATOM 1315 N N . GLN A 1 177 ? 7.579 3.846 -16.068 1.00 93.19 177 GLN A N 1
ATOM 1316 C CA . GLN A 1 177 ? 7.053 2.490 -15.912 1.00 93.19 177 GLN A CA 1
ATOM 1317 C C . GLN A 1 177 ? 6.939 2.040 -14.451 1.00 93.19 177 GLN A C 1
ATOM 1319 O O . GLN A 1 177 ? 6.069 1.241 -14.127 1.00 93.19 177 GLN A O 1
ATOM 1324 N N . TRP A 1 178 ? 7.784 2.563 -13.560 1.00 95.81 178 TRP A N 1
ATOM 1325 C CA . TRP A 1 178 ? 7.837 2.125 -12.166 1.00 95.81 178 TRP A CA 1
ATOM 1326 C C . TRP A 1 178 ? 6.814 2.852 -11.295 1.00 95.81 178 TRP A C 1
ATOM 1328 O O . TRP A 1 178 ? 6.826 4.087 -11.203 1.00 95.81 178 TRP A O 1
ATOM 1338 N N . ILE A 1 179 ? 5.957 2.063 -10.650 1.00 97.12 179 ILE A N 1
ATOM 1339 C CA . ILE A 1 179 ? 4.930 2.473 -9.694 1.00 97.12 179 ILE A CA 1
ATOM 1340 C C . ILE A 1 179 ? 4.986 1.574 -8.446 1.00 97.12 179 ILE A C 1
ATOM 1342 O O . ILE A 1 179 ? 5.617 0.518 -8.430 1.00 97.12 179 ILE A O 1
ATOM 1346 N N . MET A 1 180 ? 4.318 1.999 -7.382 1.00 95.69 180 MET A N 1
ATOM 1347 C CA . MET A 1 180 ? 4.276 1.325 -6.084 1.00 95.69 180 MET A CA 1
ATOM 1348 C C . MET A 1 180 ? 2.881 1.434 -5.467 1.00 95.69 180 MET A C 1
ATOM 1350 O O . MET A 1 180 ? 2.077 2.295 -5.850 1.00 95.69 180 MET A O 1
ATOM 1354 N N . ARG A 1 181 ? 2.561 0.558 -4.507 1.00 94.06 181 ARG A N 1
ATOM 1355 C CA . ARG A 1 181 ? 1.354 0.746 -3.696 1.00 94.06 181 ARG A CA 1
ATOM 1356 C C . ARG A 1 181 ? 1.579 1.927 -2.763 1.00 94.06 181 ARG A C 1
ATOM 1358 O O . ARG A 1 181 ? 2.641 2.060 -2.164 1.00 94.06 181 ARG A O 1
ATOM 1365 N N . GLN A 1 182 ? 0.558 2.758 -2.584 1.00 90.81 182 GLN A N 1
ATOM 1366 C CA . GLN A 1 182 ? 0.643 3.880 -1.648 1.00 90.81 182 GLN A CA 1
ATOM 1367 C C . GLN A 1 182 ? 0.923 3.412 -0.211 1.00 90.81 182 GLN A C 1
ATOM 1369 O O . GLN A 1 182 ? 1.646 4.081 0.522 1.00 90.81 182 GLN A O 1
ATOM 1374 N N . SER A 1 183 ? 0.394 2.248 0.179 1.00 87.12 183 SER A N 1
ATOM 1375 C CA . SER A 1 183 ? 0.668 1.620 1.475 1.00 87.12 183 SER A CA 1
ATOM 1376 C C . SER A 1 183 ? 2.149 1.320 1.694 1.00 87.12 183 SER A C 1
ATOM 1378 O O . SER A 1 183 ? 2.608 1.385 2.828 1.00 87.12 183 SER A O 1
ATOM 1380 N N . ASP A 1 184 ? 2.902 1.036 0.628 1.00 92.00 184 ASP A N 1
ATOM 1381 C CA . ASP A 1 184 ? 4.298 0.608 0.733 1.00 92.00 184 ASP A CA 1
ATOM 1382 C C . ASP A 1 184 ? 5.244 1.780 1.035 1.00 92.00 184 ASP A C 1
ATOM 1384 O O . ASP A 1 184 ? 6.376 1.543 1.457 1.00 92.00 184 ASP A O 1
ATOM 1388 N N . ILE A 1 185 ? 4.780 3.023 0.871 1.00 93.06 185 ILE A N 1
ATOM 1389 C CA . ILE A 1 185 ? 5.533 4.248 1.186 1.00 93.06 185 ILE A CA 1
ATOM 1390 C C . ILE A 1 185 ? 4.899 5.112 2.275 1.00 93.06 185 ILE A C 1
ATOM 1392 O O . ILE A 1 185 ? 5.453 6.139 2.660 1.00 93.06 185 ILE A O 1
ATOM 1396 N N . LYS A 1 186 ? 3.718 4.736 2.768 1.00 88.50 186 LYS A N 1
ATOM 1397 C CA . LYS A 1 186 ? 2.998 5.535 3.757 1.00 88.50 186 LYS A CA 1
ATOM 1398 C C . LYS A 1 186 ? 3.798 5.604 5.060 1.00 88.50 186 LYS A C 1
ATOM 1400 O O . LYS A 1 186 ? 4.100 4.576 5.654 1.00 88.50 186 LYS A O 1
ATOM 1405 N N . GLY A 1 187 ? 4.091 6.823 5.513 1.00 86.94 187 GLY A N 1
ATOM 1406 C CA . GLY A 1 187 ? 4.854 7.068 6.741 1.00 86.94 187 GLY A CA 1
ATOM 1407 C C . GLY A 1 187 ? 6.369 6.892 6.599 1.00 86.94 187 GLY A C 1
ATOM 1408 O O . GLY A 1 187 ? 7.066 7.031 7.598 1.00 86.94 187 GLY A O 1
ATOM 1409 N N . LEU A 1 188 ? 6.874 6.608 5.394 1.00 94.31 188 LEU A N 1
ATOM 1410 C CA . LEU A 1 188 ? 8.308 6.591 5.117 1.00 94.31 188 LEU A CA 1
ATOM 1411 C C . LEU A 1 188 ? 8.799 7.995 4.754 1.00 94.31 188 LEU A C 1
ATOM 1413 O O . LEU A 1 188 ? 8.103 8.745 4.068 1.00 94.31 188 LEU A O 1
ATOM 1417 N N . THR A 1 189 ? 10.017 8.334 5.173 1.00 97.12 189 THR A N 1
ATOM 1418 C CA . THR A 1 189 ? 10.713 9.532 4.685 1.00 97.12 189 THR A CA 1
ATOM 1419 C C . THR A 1 189 ? 11.142 9.345 3.224 1.00 97.12 189 THR A C 1
ATOM 1421 O O . THR A 1 189 ? 11.320 8.207 2.781 1.00 97.12 189 THR A O 1
ATOM 1424 N N . PRO A 1 190 ? 11.388 10.426 2.460 1.00 97.38 190 PRO A N 1
ATOM 1425 C CA . PRO A 1 190 ? 11.909 10.310 1.098 1.00 97.38 190 PRO A CA 1
ATOM 1426 C C . PRO A 1 190 ? 13.170 9.443 0.986 1.00 97.38 190 PRO A C 1
ATOM 1428 O O . PRO A 1 190 ? 13.284 8.643 0.060 1.00 97.38 190 PRO A O 1
ATOM 1431 N N . GLN A 1 191 ? 14.079 9.539 1.961 1.00 97.81 191 GLN A N 1
ATOM 1432 C CA . GLN A 1 191 ? 15.281 8.706 2.019 1.00 97.81 191 GLN A CA 1
ATOM 1433 C C . GLN A 1 191 ? 14.934 7.219 2.188 1.00 97.81 191 GLN A C 1
ATOM 1435 O O . GLN A 1 191 ? 15.415 6.393 1.421 1.00 97.81 191 GLN A O 1
ATOM 1440 N N . GLN A 1 192 ? 14.030 6.880 3.114 1.00 98.19 192 GLN A N 1
ATOM 1441 C CA . GLN A 1 192 ? 13.575 5.498 3.312 1.00 98.19 192 GLN A CA 1
ATOM 1442 C C . GLN A 1 192 ? 12.858 4.934 2.080 1.00 98.19 192 GLN A C 1
ATOM 1444 O O . GLN A 1 192 ? 12.991 3.750 1.778 1.00 98.19 192 GLN A O 1
ATOM 1449 N N . ILE A 1 193 ? 12.098 5.766 1.360 1.00 98.06 193 ILE A N 1
ATOM 1450 C CA . ILE A 1 193 ? 11.486 5.372 0.087 1.00 98.06 193 ILE A CA 1
ATOM 1451 C C . ILE A 1 193 ? 12.581 5.066 -0.936 1.00 98.06 193 ILE A C 1
ATOM 1453 O O . ILE A 1 193 ? 12.532 4.024 -1.587 1.00 98.06 193 ILE A O 1
ATOM 1457 N N . ALA A 1 194 ? 13.571 5.946 -1.066 1.00 97.62 194 ALA A N 1
ATOM 1458 C CA . ALA A 1 194 ? 14.665 5.744 -1.999 1.00 97.62 194 ALA A CA 1
ATOM 1459 C C . ALA A 1 194 ? 15.461 4.469 -1.687 1.00 97.62 194 ALA A C 1
ATOM 1461 O O . ALA A 1 194 ? 15.717 3.696 -2.606 1.00 97.62 194 ALA A O 1
ATOM 1462 N N . ASP A 1 195 ? 15.752 4.189 -0.415 1.00 98.44 195 ASP A N 1
ATOM 1463 C CA . ASP A 1 195 ? 16.464 2.974 0.001 1.00 98.44 195 ASP A CA 1
ATOM 1464 C C . ASP A 1 195 ? 15.643 1.704 -0.258 1.00 98.44 195 ASP A C 1
ATOM 1466 O O . ASP A 1 195 ? 16.143 0.753 -0.856 1.00 98.44 195 ASP A O 1
ATOM 1470 N N . LYS A 1 196 ? 14.353 1.709 0.107 1.00 98.25 196 LYS A N 1
ATOM 1471 C CA . LYS A 1 196 ? 13.438 0.567 -0.070 1.00 98.25 196 LYS A CA 1
ATOM 1472 C C . LYS A 1 196 ? 13.202 0.198 -1.537 1.00 98.25 196 LYS A C 1
ATOM 1474 O O . LYS A 1 196 ? 12.946 -0.967 -1.848 1.00 98.25 196 LYS A O 1
ATOM 1479 N N . PHE A 1 197 ? 13.236 1.189 -2.426 1.00 97.88 197 PHE A N 1
ATOM 1480 C CA . PHE A 1 197 ? 12.969 1.025 -3.856 1.00 97.88 197 PHE A CA 1
ATOM 1481 C C . PHE A 1 197 ? 14.214 1.200 -4.733 1.00 97.88 197 PHE A C 1
ATOM 1483 O O . PHE A 1 197 ? 14.063 1.300 -5.948 1.00 97.88 197 PHE A O 1
ATOM 1490 N N . ALA A 1 198 ? 15.408 1.226 -4.130 1.00 97.44 198 ALA A N 1
ATOM 1491 C CA . ALA A 1 198 ? 16.689 1.401 -4.811 1.00 97.44 198 ALA A CA 1
ATOM 1492 C C . ALA A 1 198 ? 16.647 2.506 -5.885 1.00 97.44 198 ALA A C 1
ATOM 1494 O O . ALA A 1 198 ? 16.920 2.284 -7.063 1.00 97.44 198 ALA A O 1
ATOM 1495 N N . LEU A 1 199 ? 16.206 3.703 -5.489 1.00 95.38 199 LEU A N 1
ATOM 1496 C CA . LEU A 1 199 ? 16.046 4.834 -6.402 1.00 95.38 199 LEU A CA 1
ATOM 1497 C C . LEU A 1 199 ? 17.365 5.589 -6.561 1.00 95.38 199 LEU A C 1
ATOM 1499 O O . LEU A 1 199 ? 17.975 5.985 -5.575 1.00 95.38 199 LEU A O 1
ATOM 1503 N N . GLU A 1 200 ? 17.744 5.906 -7.797 1.00 93.62 200 GLU A N 1
ATOM 1504 C CA . GLU A 1 200 ? 18.939 6.713 -8.094 1.00 93.62 200 GLU A CA 1
ATOM 1505 C C . GLU A 1 200 ? 18.951 8.059 -7.349 1.00 93.62 200 GLU A C 1
ATOM 1507 O O . GLU A 1 200 ? 19.985 8.530 -6.886 1.00 93.62 200 GLU A O 1
ATOM 1512 N N . ASN A 1 201 ? 17.779 8.681 -7.196 1.00 94.31 201 ASN A N 1
ATOM 1513 C CA . ASN A 1 201 ? 17.634 9.981 -6.555 1.00 94.31 201 ASN A CA 1
ATOM 1514 C C . ASN A 1 201 ? 16.617 9.920 -5.416 1.00 94.31 201 ASN A C 1
ATOM 1516 O O . ASN A 1 201 ? 15.579 9.264 -5.530 1.00 94.31 201 ASN A O 1
ATOM 1520 N N . VAL A 1 202 ? 16.878 10.690 -4.355 1.00 96.00 202 VAL A N 1
ATOM 1521 C CA . VAL A 1 202 ? 15.893 10.929 -3.295 1.00 96.00 202 VAL A CA 1
ATOM 1522 C C . VAL A 1 202 ? 14.696 11.661 -3.912 1.00 96.00 202 VAL A C 1
ATOM 1524 O O . VAL A 1 202 ? 14.884 12.691 -4.571 1.00 96.00 202 VAL A O 1
ATOM 1527 N N . PRO A 1 203 ? 13.471 11.139 -3.766 1.00 96.12 203 PRO A N 1
ATOM 1528 C CA . PRO A 1 203 ? 12.319 11.750 -4.394 1.00 96.12 203 PRO A CA 1
ATOM 1529 C C . PRO A 1 203 ? 11.907 13.038 -3.672 1.00 96.12 203 PRO A C 1
ATOM 1531 O O . PRO A 1 203 ? 12.009 13.150 -2.455 1.00 96.12 203 PRO A O 1
ATOM 1534 N N . THR A 1 204 ? 11.408 14.004 -4.433 1.00 95.75 204 THR A N 1
ATOM 1535 C CA . THR A 1 204 ? 10.927 15.307 -3.943 1.00 95.75 204 THR A CA 1
ATOM 1536 C C . THR A 1 204 ? 9.408 15.430 -4.010 1.00 95.75 204 THR A C 1
ATOM 1538 O O . THR A 1 204 ? 8.834 16.372 -3.470 1.00 95.75 204 THR A O 1
ATOM 1541 N N . GLY A 1 205 ? 8.736 14.466 -4.640 1.00 94.44 205 GLY A N 1
ATOM 1542 C CA . GLY A 1 205 ? 7.286 14.418 -4.667 1.00 94.44 205 GLY A CA 1
ATOM 1543 C C . GLY A 1 205 ? 6.731 13.088 -5.144 1.00 94.44 205 GLY A C 1
ATOM 1544 O O . GLY A 1 205 ? 7.446 12.124 -5.428 1.00 94.44 205 GLY A O 1
ATOM 1545 N N . ILE A 1 206 ? 5.412 13.062 -5.255 1.00 95.06 206 ILE A N 1
ATOM 1546 C CA . ILE A 1 206 ? 4.614 11.895 -5.587 1.00 95.06 206 ILE A CA 1
ATOM 1547 C C . ILE A 1 206 ? 3.538 12.268 -6.604 1.00 95.06 206 ILE A C 1
ATOM 1549 O O . ILE A 1 206 ? 2.867 13.288 -6.495 1.00 95.06 206 ILE A O 1
ATOM 1553 N N . THR A 1 207 ? 3.343 11.420 -7.602 1.00 95.06 207 THR A N 1
ATOM 1554 C CA . THR A 1 207 ? 2.171 11.433 -8.477 1.00 95.06 207 THR A CA 1
ATOM 1555 C C . THR A 1 207 ? 1.432 10.109 -8.340 1.00 95.06 207 THR A C 1
ATOM 1557 O O . THR A 1 207 ? 1.921 9.140 -7.755 1.00 95.06 207 THR A O 1
ATOM 1560 N N . SER A 1 208 ? 0.219 10.051 -8.872 1.00 94.75 208 SER A N 1
ATOM 1561 C CA . SER A 1 208 ? -0.612 8.865 -8.803 1.00 94.75 208 SER A CA 1
ATOM 1562 C C . SER A 1 208 ? -1.245 8.533 -10.139 1.00 94.75 208 SER A C 1
ATOM 1564 O O . SER A 1 208 ? -1.528 9.420 -10.945 1.00 94.75 208 SER A O 1
ATOM 1566 N N . ILE A 1 209 ? -1.494 7.245 -10.337 1.00 94.62 209 ILE A N 1
ATOM 1567 C CA . ILE A 1 209 ? -2.081 6.697 -11.551 1.00 94.62 209 ILE A CA 1
ATOM 1568 C C . ILE A 1 209 ? -3.052 5.582 -11.184 1.00 94.62 209 ILE A C 1
ATOM 1570 O O . ILE A 1 209 ? -2.867 4.862 -10.203 1.00 94.62 209 ILE A O 1
ATOM 1574 N N . LYS A 1 210 ? -4.112 5.437 -11.971 1.00 95.44 210 LYS A N 1
ATOM 1575 C CA . LYS A 1 210 ? -5.053 4.324 -11.873 1.00 95.44 210 LYS A CA 1
ATOM 1576 C C . LYS A 1 210 ? -5.058 3.615 -13.228 1.00 95.44 210 LYS A C 1
ATOM 1578 O O . LYS A 1 210 ? -5.805 4.043 -14.106 1.00 95.44 210 LYS A O 1
ATOM 1583 N N . PRO A 1 211 ? -4.189 2.606 -13.430 1.00 95.25 211 PRO A N 1
ATOM 1584 C CA . PRO A 1 211 ? -4.041 1.948 -14.723 1.00 95.25 211 PRO A CA 1
ATOM 1585 C C . PRO A 1 211 ? -5.391 1.404 -15.206 1.00 95.25 211 PRO A C 1
ATOM 1587 O O . PRO A 1 211 ? -6.028 0.673 -14.441 1.00 95.25 211 PRO A O 1
ATOM 1590 N N . PRO A 1 212 ? -5.854 1.746 -16.423 1.00 95.38 212 PRO A N 1
ATOM 1591 C CA . PRO A 1 212 ? -7.114 1.241 -16.964 1.00 95.38 212 PRO A CA 1
ATOM 1592 C C . PRO A 1 212 ? -7.209 -0.288 -16.967 1.00 95.38 212 PRO A C 1
ATOM 1594 O O . PRO A 1 212 ? -6.202 -0.996 -16.918 1.00 95.38 212 PRO A O 1
ATOM 1597 N N . LYS A 1 213 ? -8.440 -0.808 -17.049 1.00 95.56 213 LYS A N 1
ATOM 1598 C CA . LYS A 1 213 ? -8.659 -2.248 -17.212 1.00 95.56 213 LYS A CA 1
ATOM 1599 C C . LYS A 1 213 ? -7.957 -2.727 -18.487 1.00 95.56 213 LYS A C 1
ATOM 1601 O O . LYS A 1 213 ? -8.133 -2.113 -19.533 1.00 95.56 213 LYS A O 1
ATOM 1606 N N . GLY A 1 214 ? -7.213 -3.827 -18.398 1.00 95.75 214 GLY A N 1
ATOM 1607 C CA . GLY A 1 214 ? -6.503 -4.417 -19.540 1.00 95.75 214 GLY A CA 1
ATOM 1608 C C . GLY A 1 214 ? -5.009 -4.096 -19.605 1.00 95.75 214 GLY A C 1
ATOM 1609 O O . GLY A 1 214 ? -4.286 -4.816 -20.283 1.00 95.75 214 GLY A O 1
ATOM 1610 N N . VAL A 1 215 ? -4.532 -3.091 -18.861 1.00 96.75 215 VAL A N 1
ATOM 1611 C CA . VAL A 1 215 ? -3.098 -2.759 -18.793 1.00 96.75 215 VAL A CA 1
ATOM 1612 C C . VAL A 1 215 ? -2.325 -3.891 -18.129 1.00 96.75 215 VAL A C 1
ATOM 1614 O O . VAL A 1 215 ? -2.707 -4.345 -17.043 1.00 96.75 215 VAL A O 1
ATOM 1617 N N . LYS A 1 216 ? -1.228 -4.318 -18.754 1.00 97.50 216 LYS A N 1
ATOM 1618 C CA . LYS A 1 216 ? -0.333 -5.339 -18.207 1.00 97.50 216 LYS A CA 1
ATOM 1619 C C . LYS A 1 216 ? 0.630 -4.717 -17.201 1.00 97.50 216 LYS A C 1
ATOM 1621 O O . LYS A 1 216 ? 1.236 -3.672 -17.445 1.00 97.50 216 LYS A O 1
ATOM 1626 N N . ILE A 1 217 ? 0.771 -5.378 -16.059 1.00 98.25 217 ILE A N 1
ATOM 1627 C CA . ILE A 1 217 ? 1.640 -4.948 -14.968 1.00 98.25 217 ILE A CA 1
ATOM 1628 C C . ILE A 1 217 ? 2.478 -6.139 -14.521 1.00 98.25 217 ILE A C 1
ATOM 1630 O O . ILE A 1 217 ? 1.948 -7.233 -14.336 1.00 98.25 217 ILE A O 1
ATOM 1634 N N . ARG A 1 218 ? 3.773 -5.913 -14.309 1.00 98.56 218 ARG A N 1
ATOM 1635 C CA . ARG A 1 218 ? 4.678 -6.866 -13.661 1.00 98.56 218 ARG A CA 1
ATOM 1636 C C . ARG A 1 218 ? 4.960 -6.427 -12.238 1.00 98.56 218 ARG A C 1
ATOM 1638 O O . ARG A 1 218 ? 5.136 -5.239 -11.994 1.00 98.56 218 ARG A O 1
ATOM 1645 N N . THR A 1 219 ? 5.042 -7.359 -11.300 1.00 98.62 219 THR A N 1
ATOM 1646 C CA . THR A 1 219 ? 5.504 -7.076 -9.938 1.00 98.62 219 THR A CA 1
ATOM 1647 C C . THR A 1 219 ? 6.582 -8.049 -9.491 1.00 98.62 219 THR A C 1
ATOM 1649 O O . THR A 1 219 ? 6.623 -9.187 -9.953 1.00 98.62 219 THR A O 1
ATOM 1652 N N . GLY A 1 220 ? 7.467 -7.593 -8.608 1.00 98.31 220 GLY A N 1
ATOM 1653 C CA . GLY A 1 220 ? 8.555 -8.396 -8.064 1.00 98.31 220 GLY A CA 1
ATOM 1654 C C . GLY A 1 220 ? 9.342 -7.655 -6.989 1.00 98.31 220 GLY A C 1
ATOM 1655 O O . GLY A 1 220 ? 9.110 -6.467 -6.731 1.00 98.31 220 GLY A O 1
ATOM 1656 N N . LYS A 1 221 ? 10.275 -8.374 -6.359 1.00 98.50 221 LYS A N 1
ATOM 1657 C CA . LYS A 1 221 ? 11.183 -7.819 -5.352 1.00 98.50 221 LYS A CA 1
ATOM 1658 C C . LYS A 1 221 ? 12.211 -6.902 -6.018 1.00 98.50 221 LYS A C 1
ATOM 1660 O O . LYS A 1 221 ? 12.812 -7.291 -7.015 1.00 98.50 221 LYS A O 1
ATOM 1665 N N . VAL A 1 222 ? 12.395 -5.708 -5.467 1.00 98.62 222 VAL A N 1
ATOM 1666 C CA . VAL A 1 222 ? 13.372 -4.709 -5.922 1.00 98.62 222 VAL A CA 1
ATOM 1667 C C . VAL A 1 222 ? 14.786 -5.207 -5.613 1.00 98.62 222 VAL A C 1
ATOM 1669 O O . VAL A 1 222 ? 15.049 -5.605 -4.474 1.00 98.62 222 VAL A O 1
ATOM 1672 N N . ASN A 1 223 ? 15.686 -5.181 -6.596 1.00 98.44 223 ASN A N 1
ATOM 1673 C CA . ASN A 1 223 ? 17.102 -5.479 -6.365 1.00 98.44 223 ASN A CA 1
ATOM 1674 C C . ASN A 1 223 ? 17.835 -4.332 -5.659 1.00 98.44 223 ASN A C 1
ATOM 1676 O O . ASN A 1 223 ? 17.385 -3.191 -5.687 1.00 98.44 223 ASN A O 1
ATOM 1680 N N . GLU A 1 224 ? 19.005 -4.627 -5.105 1.00 98.00 224 GLU A N 1
ATOM 1681 C CA . GLU A 1 224 ? 19.976 -3.589 -4.772 1.00 98.00 224 GLU A CA 1
ATOM 1682 C C . GLU A 1 224 ? 20.416 -2.840 -6.043 1.00 98.00 224 GLU A C 1
ATOM 1684 O O . GLU A 1 224 ? 20.680 -3.453 -7.083 1.00 98.00 224 GLU A O 1
ATOM 1689 N N . ASN A 1 225 ? 20.445 -1.509 -5.986 1.00 95.94 225 ASN A N 1
ATOM 1690 C CA . ASN A 1 225 ? 20.902 -0.657 -7.085 1.00 95.94 225 ASN A CA 1
ATOM 1691 C C . ASN A 1 225 ? 21.254 0.743 -6.562 1.00 95.94 225 ASN A C 1
ATOM 1693 O O . ASN A 1 225 ? 20.705 1.166 -5.547 1.00 95.94 225 ASN A O 1
ATOM 1697 N N . PHE A 1 226 ? 22.120 1.478 -7.265 1.00 94.94 226 PHE A N 1
ATOM 1698 C CA . PHE A 1 226 ? 22.529 2.847 -6.903 1.00 94.94 226 PHE A CA 1
ATOM 1699 C C . PHE A 1 226 ? 22.984 2.987 -5.436 1.00 94.94 226 PHE A C 1
ATOM 1701 O O . PHE A 1 226 ? 22.572 3.924 -4.752 1.00 94.94 226 PHE A O 1
ATOM 1708 N N . ASP A 1 227 ? 23.768 2.020 -4.948 1.00 96.06 227 ASP A N 1
ATOM 1709 C CA . ASP A 1 227 ? 24.247 1.931 -3.557 1.00 96.06 227 ASP A CA 1
ATOM 1710 C C . ASP A 1 227 ? 23.122 1.898 -2.506 1.00 96.06 227 ASP A C 1
ATOM 1712 O O . ASP A 1 227 ? 23.282 2.335 -1.363 1.00 96.06 227 ASP A O 1
ATOM 1716 N N . ARG A 1 228 ? 21.948 1.387 -2.894 1.00 97.62 228 ARG A N 1
ATOM 1717 C CA . ARG A 1 228 ? 20.769 1.271 -2.034 1.00 97.62 228 ARG A CA 1
ATOM 1718 C C . ARG A 1 228 ? 20.247 -0.157 -2.000 1.00 97.62 228 ARG A C 1
ATOM 1720 O O . ARG A 1 228 ? 20.111 -0.775 -3.054 1.00 97.62 228 ARG A O 1
ATOM 1727 N N . PRO A 1 229 ? 19.832 -0.643 -0.818 1.00 97.69 229 PRO A N 1
ATOM 1728 C CA . PRO A 1 229 ? 19.560 -2.062 -0.583 1.00 97.69 229 PRO A CA 1
ATOM 1729 C C . PRO A 1 229 ? 18.351 -2.612 -1.353 1.00 97.69 229 PRO A C 1
ATOM 1731 O O . PRO A 1 229 ? 18.262 -3.817 -1.585 1.00 97.69 229 PRO A O 1
ATOM 1734 N N . GLY A 1 230 ? 17.383 -1.766 -1.719 1.00 97.50 230 GLY A N 1
ATOM 1735 C CA . GLY A 1 230 ? 16.142 -2.221 -2.336 1.00 97.50 230 GLY A CA 1
ATOM 1736 C C . GLY A 1 230 ? 15.327 -3.109 -1.390 1.00 97.50 230 GLY A C 1
ATOM 1737 O O . GLY A 1 230 ? 15.119 -2.794 -0.217 1.00 97.50 230 GLY A O 1
ATOM 1738 N N . GLY A 1 231 ? 14.815 -4.226 -1.908 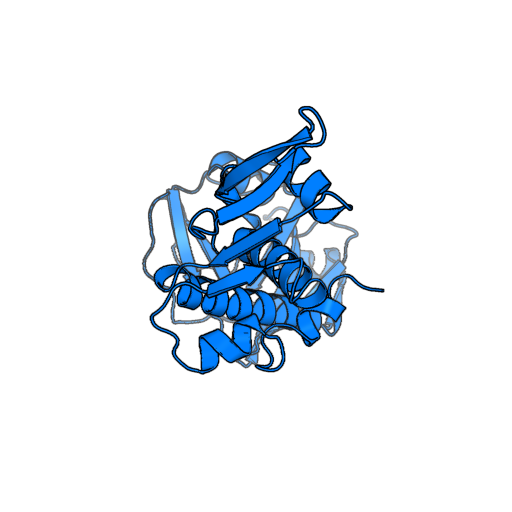1.00 96.88 231 GLY A N 1
ATOM 1739 C CA . GLY A 1 231 ? 14.058 -5.213 -1.135 1.00 96.88 231 GLY A CA 1
ATOM 1740 C C . GLY A 1 231 ? 12.558 -4.936 -0.99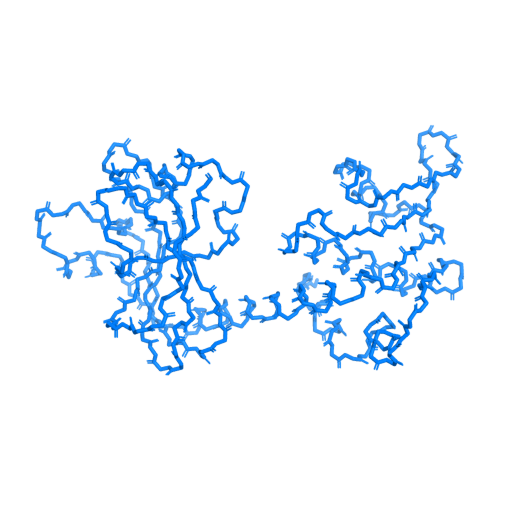4 1.00 96.88 231 GLY A C 1
ATOM 1741 O O . GLY A 1 231 ? 11.824 -5.813 -0.532 1.00 96.88 231 GLY A O 1
ATOM 1742 N N . GLY A 1 232 ? 12.072 -3.771 -1.432 1.00 97.31 232 GLY A N 1
ATOM 1743 C CA . GLY A 1 232 ? 10.644 -3.495 -1.581 1.00 97.31 232 GLY A CA 1
ATOM 1744 C C . GLY A 1 232 ? 9.964 -4.357 -2.656 1.00 97.31 232 GLY A C 1
ATOM 1745 O O . GLY A 1 232 ? 10.591 -5.159 -3.342 1.00 97.31 232 GLY A O 1
ATOM 1746 N N . THR A 1 233 ? 8.653 -4.179 -2.830 1.00 97.69 233 THR A N 1
ATOM 1747 C CA . THR A 1 233 ? 7.894 -4.756 -3.953 1.00 97.69 233 THR A CA 1
ATOM 1748 C C . THR A 1 233 ? 7.525 -3.647 -4.924 1.00 97.69 233 THR A C 1
ATOM 1750 O O . THR A 1 233 ? 6.767 -2.746 -4.566 1.00 97.69 233 THR A O 1
ATOM 1753 N N . GLN A 1 234 ? 8.039 -3.712 -6.148 1.00 97.44 234 GLN A N 1
ATOM 1754 C CA . GLN A 1 234 ? 7.762 -2.724 -7.191 1.00 97.44 234 GLN A CA 1
ATOM 1755 C C . GLN A 1 234 ? 6.781 -3.255 -8.230 1.00 97.44 234 GLN A C 1
ATOM 1757 O O . GLN A 1 234 ? 6.564 -4.464 -8.351 1.00 97.44 234 GLN A O 1
ATOM 1762 N N . PHE A 1 235 ? 6.199 -2.331 -8.987 1.00 98.25 235 PHE A N 1
ATOM 1763 C CA . PHE A 1 235 ? 5.282 -2.620 -10.077 1.00 98.25 235 PHE A CA 1
ATOM 1764 C C . PHE A 1 235 ? 5.755 -1.889 -11.333 1.00 98.25 235 PHE A C 1
ATOM 1766 O O . PHE A 1 235 ? 6.033 -0.692 -11.295 1.00 98.25 235 PHE A O 1
ATOM 1773 N N . GLN A 1 236 ? 5.835 -2.605 -12.444 1.00 98.12 236 GLN A N 1
ATOM 1774 C CA . GLN A 1 236 ? 6.199 -2.089 -13.754 1.00 98.12 236 GLN A CA 1
ATOM 1775 C C . GLN A 1 236 ? 4.967 -2.086 -14.646 1.00 98.12 236 GLN A C 1
ATOM 1777 O O . GLN A 1 236 ? 4.365 -3.132 -14.886 1.00 98.12 236 GLN A O 1
ATOM 1782 N N . LEU A 1 237 ? 4.607 -0.921 -15.164 1.00 97.56 237 LEU A N 1
ATOM 1783 C CA . LEU A 1 237 ? 3.690 -0.798 -16.287 1.00 97.56 237 LEU A CA 1
ATOM 1784 C C . LEU A 1 237 ? 4.394 -1.334 -17.533 1.00 97.56 237 LEU A C 1
ATOM 1786 O O . LEU A 1 237 ? 5.447 -0.821 -17.906 1.00 97.56 237 LEU A O 1
ATOM 1790 N N . LEU A 1 238 ? 3.823 -2.368 -18.150 1.00 96.00 238 LEU A N 1
ATOM 1791 C CA . LEU A 1 238 ? 4.354 -2.943 -19.390 1.00 96.00 238 LEU A CA 1
ATOM 1792 C C . LEU A 1 238 ? 3.799 -2.242 -20.640 1.00 96.00 238 LEU A C 1
ATOM 1794 O O . LEU A 1 238 ? 4.288 -2.483 -21.738 1.00 96.00 238 LEU A O 1
ATOM 1798 N N . ASP A 1 239 ? 2.819 -1.355 -20.454 1.00 89.62 239 ASP A N 1
ATOM 1799 C CA . ASP A 1 239 ? 2.223 -0.512 -21.485 1.00 89.62 239 ASP A CA 1
ATOM 1800 C C . ASP A 1 239 ? 2.396 0.972 -21.113 1.00 89.62 239 ASP A C 1
ATOM 1802 O O . ASP A 1 239 ? 2.339 1.345 -19.934 1.00 89.62 239 ASP A O 1
ATOM 1806 N N . GLU A 1 240 ? 2.548 1.848 -22.109 1.00 86.25 240 GLU A N 1
ATOM 1807 C CA . GLU A 1 240 ? 2.465 3.291 -21.875 1.00 86.25 240 GLU A CA 1
ATOM 1808 C C . GLU A 1 240 ? 1.012 3.696 -21.596 1.00 86.25 240 GLU A C 1
ATOM 1810 O O . GLU A 1 240 ? 0.093 3.351 -22.341 1.00 86.25 240 GLU A O 1
ATOM 1815 N N . ILE A 1 241 ? 0.791 4.465 -20.525 1.00 88.19 241 ILE A N 1
ATOM 1816 C CA . ILE A 1 241 ? -0.553 4.878 -20.111 1.00 88.19 241 ILE A CA 1
ATOM 1817 C C . ILE A 1 241 ? -0.661 6.380 -19.837 1.00 88.19 241 ILE A C 1
ATOM 1819 O O . ILE A 1 241 ? 0.247 7.026 -19.304 1.00 88.19 241 ILE A O 1
ATOM 1823 N N . LYS A 1 242 ? -1.834 6.928 -20.172 1.00 88.31 242 LYS A N 1
ATOM 1824 C CA . LYS A 1 242 ? -2.258 8.303 -19.862 1.00 88.31 242 LYS A CA 1
ATOM 1825 C C . LYS A 1 242 ? -3.006 8.352 -18.519 1.00 88.31 242 LYS A C 1
ATOM 1827 O O . LYS A 1 242 ? -3.364 7.318 -17.963 1.00 88.31 242 LYS A O 1
ATOM 1832 N N . GLY A 1 243 ? -3.279 9.559 -18.016 1.00 87.94 243 GLY A N 1
ATOM 1833 C CA . GLY A 1 243 ? -4.109 9.766 -16.815 1.00 87.94 243 GLY A CA 1
ATOM 1834 C C . GLY A 1 243 ? -3.340 9.943 -15.501 1.00 87.94 243 GLY A C 1
ATOM 1835 O O . GLY A 1 243 ? -3.892 9.709 -14.427 1.00 87.94 243 GLY A O 1
ATOM 1836 N N . TRP A 1 244 ? -2.069 10.340 -15.569 1.00 91.88 244 TRP A N 1
ATOM 1837 C CA . TRP A 1 244 ? -1.278 10.695 -14.390 1.00 91.88 244 TRP A CA 1
ATOM 1838 C C . TRP A 1 244 ? -1.848 11.943 -13.712 1.00 91.88 244 TRP A C 1
ATOM 1840 O O . TRP A 1 244 ? -2.185 12.918 -14.379 1.00 91.88 244 TRP A O 1
ATOM 1850 N N . SER A 1 245 ? -1.947 11.915 -12.384 1.00 92.31 245 SER A N 1
ATOM 1851 C CA . SER A 1 245 ? -2.330 13.088 -11.585 1.00 92.31 245 SER A CA 1
ATOM 1852 C C . SER A 1 245 ? -1.187 14.101 -11.500 1.00 92.31 245 SER A C 1
ATOM 1854 O O . SER A 1 245 ? -0.036 13.757 -11.766 1.00 92.31 245 SER A O 1
ATOM 1856 N N . ASN A 1 246 ? -1.471 15.322 -11.049 1.00 92.56 246 ASN A N 1
ATOM 1857 C CA . ASN A 1 246 ? -0.423 16.296 -10.733 1.00 92.56 246 ASN A CA 1
ATOM 1858 C C . ASN A 1 246 ? 0.532 15.763 -9.656 1.00 92.56 246 ASN A C 1
ATOM 1860 O O . ASN A 1 246 ? 0.150 14.936 -8.822 1.00 92.56 246 ASN A O 1
ATOM 1864 N N . VAL A 1 247 ? 1.777 16.234 -9.694 1.00 91.62 247 VAL A N 1
ATOM 1865 C CA . VAL A 1 247 ? 2.761 15.952 -8.647 1.00 91.62 247 VAL A CA 1
ATOM 1866 C C . VAL A 1 247 ? 2.380 16.722 -7.385 1.00 91.62 247 VAL A C 1
ATOM 1868 O O . VAL A 1 247 ? 2.058 17.906 -7.441 1.00 91.62 247 VAL A O 1
ATOM 1871 N N . THR A 1 248 ? 2.430 16.047 -6.245 1.00 92.06 248 THR A N 1
ATOM 1872 C CA . THR A 1 248 ? 2.373 16.643 -4.911 1.00 92.06 248 THR A CA 1
ATOM 1873 C C . THR A 1 248 ? 3.771 16.548 -4.293 1.00 92.06 248 THR A C 1
ATOM 1875 O O . THR A 1 248 ? 4.312 15.442 -4.257 1.00 92.06 248 THR A O 1
ATOM 1878 N N . PRO A 1 249 ? 4.390 17.656 -3.853 1.00 91.94 249 PRO A N 1
ATOM 1879 C CA . PRO A 1 249 ? 5.657 17.610 -3.121 1.00 91.94 249 PRO A CA 1
ATOM 1880 C C . PRO A 1 249 ? 5.543 16.800 -1.822 1.00 91.94 249 PRO A C 1
ATOM 1882 O O . PRO A 1 249 ? 4.445 16.692 -1.267 1.00 91.94 249 PRO A O 1
ATOM 1885 N N . PHE A 1 250 ? 6.656 16.216 -1.374 1.00 87.69 250 PHE A N 1
ATOM 1886 C CA . PHE A 1 250 ? 6.740 15.563 -0.062 1.00 87.69 250 PHE A CA 1
ATOM 1887 C C . PHE A 1 250 ? 6.839 16.561 1.090 1.00 87.69 250 PHE A C 1
ATOM 1889 O O . PHE A 1 250 ? 7.422 17.648 0.881 1.00 87.69 250 PHE A O 1
#

Radius of gyration: 21.37 Å; chains: 1; bounding box: 53×36×59 Å

pLDDT: mean 84.51, std 15.59, range [27.45, 98.75]

Secondary structure (DSSP, 8-state):
--TTTHHHHTTSS-SHHHHHHHTT--S-EEEETTT-HHHHHHHHHHHHHHHHHH-TT---EEEEE-TTT-SEEEEEGGGS-HHHHHHHHTT--EEEEEE-HHHHHHHHHHHHHHHHHHHHHHHHHTSEEEEHHHHHTTS-TTSPPSB-TTSEEEEEE--S---EEEEE-TTS-S--SEEB-HHHHTT--HHHHHHHTT-SS---EEEEE-PPTT-EEEEEEBPPBTTB---SEEEEESS----PPPPEE-

Sequence (250 aa):
GDPVDGLETIGQGNDPLTKVIGQGAQAAIELSYEHFPKATEKTLDLITKVGTQVGNGLDVTVKYIDDKTGNVASAKWNKLGKATQDQIRGGGRILSVIVPAGTAGKIVKGIKEAKALRKLDKLIANGKNNSADWANSQFPEKYGPPYTPGTKVTDFVSDGKTKFVRVVSNKSPQKGQWIMRQSDIKGLTPQQIADKFALENVPTGITSIKPPKGVKIRTGKVNENFDRPGGGTQFQLLDEIKGWSNVTPF